Protein AF-A0A3P9CHX1-F1 (afdb_monomer)

pLDDT: mean 77.13, std 13.36, range [32.03, 92.75]

Nearest PDB structures (foldseek):
  8in1-assembly2_B  TM=9.156E-01  e=1.550E-07  Aplysia kurodai
  6nfj-assembly2_D  TM=8.100E-01  e=7.757E-04  Homo sapiens
  5vak-assembly1_A  TM=7.653E-01  e=8.871E-04  Homo sapiens
  4b3l-assembly6_F  TM=8.451E-01  e=2.967E-03  Streptococcus pyogenes
  6nfj-assembly1_A  TM=3.609E-01  e=2.595E-03  Homo sapiens

Mean predicted aligned error: 14.18 Å

Sequence (198 aa):
MTGLRNSYQTVWDKFKSQTTAERDLFLQESFPSGFQWATSSVSFKTEGGWSEGGKGETIWDRFGHEGLAFANQTADLACDSYLEEDVAILKQLKVTHYRFSISWSRVLPDAYLLDGVDIRGYTAWSLMDNFEWAKGFSERFGFFYVNHSDPNISRVAKKSVSDYSKIITCNGFPHPASGHECLNPVEGKLTPWIVNST

InterPro domains:
  IPR001360 Glycoside hydrolase family 1 [PF00232] (28-110)
  IPR001360 Glycoside hydrolase family 1 [PF00232] (114-173)
  IPR001360 Glycoside hydrolase family 1 [PR00131] (116-133)
  IPR001360 Glycoside hydrolase family 1 [PR00131] (140-152)
  IPR001360 Glycoside hydrolase family 1 [PTHR10353] (31-112)
  IPR017853 Glycoside hydrolase superfamily [SSF51445] (20-111)
  IPR017853 Glycoside hydrolase superfamily [SSF51445] (114-179)

Organism: NCBI:txid106582

Solvent-accessible surface area (backbone atoms only — not comparable to full-atom values): 12563 Å² total; per-residue (Å²): 135,88,75,85,78,55,71,68,58,57,55,44,68,71,52,74,79,59,50,72,69,66,73,67,52,76,80,89,69,80,77,63,91,86,65,79,45,63,54,73,56,48,31,73,70,29,36,25,55,53,70,49,90,75,24,43,85,47,78,64,56,52,40,15,76,71,48,73,32,79,93,53,41,62,48,49,51,50,64,60,53,74,57,64,68,57,50,53,52,42,58,73,71,64,48,78,44,79,47,70,48,81,51,60,44,60,45,47,71,49,33,49,76,74,65,67,50,91,80,88,81,84,82,79,71,51,71,48,42,55,79,36,95,93,52,42,74,75,54,76,72,28,36,23,40,72,39,83,89,41,96,80,56,45,76,43,79,40,76,62,42,60,57,51,50,48,26,60,74,50,73,44,81,58,43,93,89,79,47,44,64,74,81,60,64,61,94,87,67,82,73,95,74,82,76,82,82,128

Radius of gyration: 23.34 Å; Cα contacts (8 Å, |Δi|>4): 175; chains: 1; bounding box: 44×58×69 Å

Secondary structure (DSSP, 8-state):
------HHHHHHHHHTT--HHHHS----SPPPTT---EEE--HHHH---TTGGGPPPPHHHHHHHTT-SGGG--SSSTT---SHHHHHHHHHHT-SEEE----HHHHHHHHHHTS---------S-SB---BTTTBTSS--SSEEE-TTSTT--EEE-HHHHHHHHHHHHTSPPBTTTB-GGGSPPTT---TT-----

Structure (mmCIF, N/CA/C/O backbone):
data_AF-A0A3P9CHX1-F1
#
_entry.id   AF-A0A3P9CHX1-F1
#
loop_
_atom_site.group_PDB
_atom_site.id
_atom_site.type_symbol
_atom_site.label_atom_id
_atom_site.label_alt_id
_atom_site.label_comp_id
_atom_site.label_asym_id
_atom_site.label_entity_id
_atom_site.label_seq_id
_atom_site.pdbx_PDB_ins_code
_atom_site.Cartn_x
_atom_site.Cartn_y
_atom_site.Cartn_z
_atom_site.occupancy
_atom_site.B_iso_or_equiv
_atom_site.auth_seq_id
_atom_site.auth_comp_id
_atom_site.auth_asym_id
_atom_site.auth_atom_id
_atom_site.pdbx_PDB_model_num
ATOM 1 N N . MET A 1 1 ? -24.178 38.622 -2.218 1.00 38.00 1 MET A N 1
ATOM 2 C CA . MET A 1 1 ? -23.429 37.451 -2.724 1.00 38.00 1 MET A CA 1
ATOM 3 C C . MET A 1 1 ? -23.022 36.602 -1.534 1.00 38.00 1 MET A C 1
ATOM 5 O O . MET A 1 1 ? -22.104 36.964 -0.812 1.00 38.00 1 MET A O 1
ATOM 9 N N . THR A 1 2 ? -23.766 35.538 -1.258 1.00 45.34 2 THR A N 1
ATOM 10 C CA . THR A 1 2 ? -23.452 34.556 -0.215 1.00 45.34 2 THR A CA 1
ATOM 11 C C . THR A 1 2 ? -22.370 33.620 -0.746 1.00 45.34 2 THR A C 1
ATOM 13 O O . THR A 1 2 ? -22.641 32.764 -1.582 1.00 45.34 2 THR A O 1
ATOM 16 N N . GLY A 1 3 ? -21.124 33.828 -0.315 1.00 53.09 3 GLY A N 1
ATOM 17 C CA . GLY A 1 3 ? -20.015 32.941 -0.658 1.00 53.09 3 GLY A CA 1
ATOM 18 C C . GLY A 1 3 ? -20.264 31.540 -0.102 1.00 53.09 3 GLY A C 1
ATOM 19 O O . GLY A 1 3 ? -20.526 31.386 1.092 1.00 53.09 3 GLY A O 1
ATOM 20 N N . LEU A 1 4 ? -20.212 30.531 -0.972 1.00 58.41 4 LEU A N 1
ATOM 21 C CA . LEU A 1 4 ? -20.256 29.117 -0.600 1.00 58.41 4 LEU A CA 1
ATOM 22 C C . LEU A 1 4 ? -19.137 28.834 0.416 1.00 58.41 4 LEU A C 1
ATOM 24 O O . LEU A 1 4 ? -17.956 28.926 0.088 1.00 58.41 4 LEU A O 1
ATOM 28 N N . ARG A 1 5 ? -19.506 28.527 1.666 1.00 60.62 5 ARG A N 1
ATOM 29 C CA . ARG A 1 5 ? -18.553 28.100 2.703 1.00 60.62 5 ARG A CA 1
ATOM 30 C C . ARG A 1 5 ? -18.016 26.711 2.358 1.00 60.62 5 ARG A C 1
ATOM 32 O O . ARG A 1 5 ? -18.789 25.819 2.017 1.00 60.62 5 ARG A O 1
ATOM 39 N N . ASN A 1 6 ? -16.701 26.530 2.467 1.00 68.31 6 ASN A N 1
ATOM 40 C CA . ASN A 1 6 ? -16.046 25.239 2.245 1.00 68.31 6 ASN A CA 1
ATOM 41 C C . ASN A 1 6 ? -16.250 24.326 3.474 1.00 68.31 6 ASN A C 1
ATOM 43 O O . ASN A 1 6 ? -16.239 24.811 4.607 1.00 68.31 6 ASN A O 1
ATOM 47 N N . SER A 1 7 ? -16.412 23.016 3.273 1.00 70.81 7 SER A N 1
ATOM 48 C CA . SER A 1 7 ? -16.733 22.030 4.322 1.00 70.81 7 SER A CA 1
ATOM 49 C C . SER A 1 7 ? -15.762 22.067 5.508 1.00 70.81 7 SER A C 1
ATOM 51 O O . SER A 1 7 ? -16.179 21.953 6.660 1.00 70.81 7 SER A O 1
ATOM 53 N N . TYR A 1 8 ? -14.479 22.322 5.242 1.00 69.94 8 TYR A N 1
ATOM 54 C CA . TYR A 1 8 ? -13.444 22.466 6.268 1.00 69.94 8 TYR A CA 1
ATOM 55 C C . TYR A 1 8 ? -13.702 23.631 7.232 1.00 69.94 8 TYR A C 1
ATOM 57 O O . TYR A 1 8 ? -13.490 23.491 8.434 1.00 69.94 8 TYR A O 1
ATOM 65 N N . GLN A 1 9 ? -14.201 24.766 6.731 1.00 77.62 9 GLN A N 1
ATOM 66 C CA . GLN A 1 9 ? -14.501 25.937 7.563 1.00 77.62 9 GLN A CA 1
ATOM 67 C C . GLN A 1 9 ? -15.690 25.661 8.487 1.00 77.62 9 GLN A C 1
ATOM 69 O O . GLN A 1 9 ? -15.675 26.054 9.649 1.00 77.62 9 GLN A O 1
ATOM 74 N N . THR A 1 10 ? -16.689 24.920 8.001 1.00 80.50 10 THR A N 1
ATOM 75 C CA . THR A 1 10 ? -17.853 24.506 8.796 1.00 80.50 10 THR A CA 1
ATOM 76 C C . THR A 1 10 ? -17.471 23.555 9.930 1.00 80.50 10 THR A C 1
ATOM 78 O O . THR A 1 10 ? -17.954 23.711 11.049 1.00 80.50 10 THR A O 1
ATOM 81 N N . VAL A 1 11 ? -16.592 22.584 9.663 1.00 79.69 11 VAL A N 1
ATOM 82 C CA . VAL A 1 11 ? -16.076 21.667 10.692 1.00 79.69 11 VAL A CA 1
ATOM 83 C C . VAL A 1 11 ? -15.247 22.435 11.722 1.00 79.69 11 VAL A C 1
ATOM 85 O O . VAL A 1 11 ? -15.448 22.260 12.921 1.00 79.69 11 VAL A O 1
ATOM 88 N N . TRP A 1 12 ? -14.372 23.335 11.269 1.00 77.12 12 TRP A N 1
ATOM 89 C CA . TRP A 1 12 ? -13.557 24.157 12.161 1.00 77.12 12 TRP A CA 1
ATOM 90 C C . TRP A 1 12 ? -14.409 25.044 13.072 1.00 77.12 12 TRP A C 1
ATOM 92 O O . TRP A 1 12 ? -14.214 25.043 14.282 1.00 77.12 12 TRP A O 1
ATOM 102 N N . ASP A 1 13 ? -15.410 25.740 12.530 1.00 84.44 13 ASP A N 1
ATOM 103 C CA . ASP A 1 13 ? -16.313 26.581 13.322 1.00 84.44 13 ASP A CA 1
ATOM 104 C C . ASP A 1 13 ? -17.092 25.797 14.385 1.00 84.44 13 ASP A C 1
ATOM 106 O O . ASP A 1 13 ? -17.372 26.346 15.450 1.00 84.44 13 ASP A O 1
ATOM 110 N N . LYS A 1 14 ? -17.411 24.525 14.116 1.00 82.19 14 LYS A N 1
ATOM 111 C CA . LYS A 1 14 ? -18.107 23.640 15.058 1.00 82.19 14 LYS A CA 1
ATOM 112 C C . LYS A 1 14 ? -17.232 23.236 16.246 1.00 82.19 14 LYS A C 1
ATOM 114 O O . LYS A 1 14 ? -17.750 23.091 17.348 1.00 82.19 14 LYS A O 1
ATOM 119 N N . PHE A 1 15 ? -15.934 23.033 16.026 1.00 83.25 15 PHE A N 1
ATOM 120 C CA . PHE A 1 15 ? -15.038 22.455 17.032 1.00 83.25 15 PHE A CA 1
ATOM 121 C C . PHE A 1 15 ? -14.034 23.451 17.629 1.00 83.25 15 PHE A C 1
ATOM 123 O O . PHE A 1 15 ? -13.456 23.170 18.673 1.00 83.25 15 PHE A O 1
ATOM 130 N N . LYS A 1 16 ? -13.859 24.645 17.045 1.00 84.75 16 LYS A N 1
ATOM 131 C CA . LYS A 1 16 ? -12.881 25.652 17.509 1.00 84.75 16 LYS A CA 1
ATOM 132 C C . LYS A 1 16 ? -13.099 26.153 18.940 1.00 84.75 16 LYS A C 1
ATOM 134 O O . LYS A 1 16 ? -12.179 26.718 19.518 1.00 84.75 16 LYS A O 1
ATOM 139 N N . SER A 1 17 ? -14.310 26.014 19.478 1.00 86.94 17 SER A N 1
ATOM 140 C CA . SER A 1 17 ? -14.661 26.435 20.838 1.00 86.94 17 SER A CA 1
ATOM 141 C C . SER A 1 17 ? -14.693 25.283 21.843 1.00 86.94 17 SER A C 1
ATOM 143 O O . SER A 1 17 ? -15.070 25.518 22.987 1.00 86.94 17 SER A O 1
ATOM 145 N N . GLN A 1 18 ? -14.345 24.056 21.435 1.00 86.06 18 GLN A N 1
ATOM 146 C CA . GLN A 1 18 ? -14.244 22.942 22.375 1.00 86.06 18 GLN A CA 1
ATOM 147 C C . GLN A 1 18 ? -13.109 23.185 23.362 1.00 86.06 18 GLN A C 1
ATOM 149 O O . GLN A 1 18 ? -12.004 23.592 22.995 1.00 86.06 18 GLN A O 1
ATOM 154 N N . THR A 1 19 ? -13.386 22.905 24.628 1.00 87.19 19 THR A N 1
ATOM 155 C CA . THR A 1 19 ? -12.367 22.921 25.671 1.00 87.19 19 THR A CA 1
ATOM 156 C C . THR A 1 19 ? -11.420 21.730 25.509 1.00 87.19 19 THR A C 1
ATOM 158 O O . THR A 1 19 ? -11.786 20.687 24.963 1.00 87.19 19 THR A O 1
ATOM 161 N N . THR A 1 20 ? -10.196 21.847 26.029 1.00 79.69 20 THR A N 1
ATOM 162 C CA . THR A 1 20 ? -9.228 20.737 26.047 1.00 79.69 20 THR A CA 1
ATOM 163 C C . THR A 1 20 ? -9.808 19.489 26.721 1.00 79.69 20 THR A C 1
ATOM 165 O O . THR A 1 20 ? -9.578 18.381 26.254 1.00 79.69 20 THR A O 1
ATOM 168 N N . ALA A 1 21 ? -10.622 19.670 27.767 1.00 80.44 21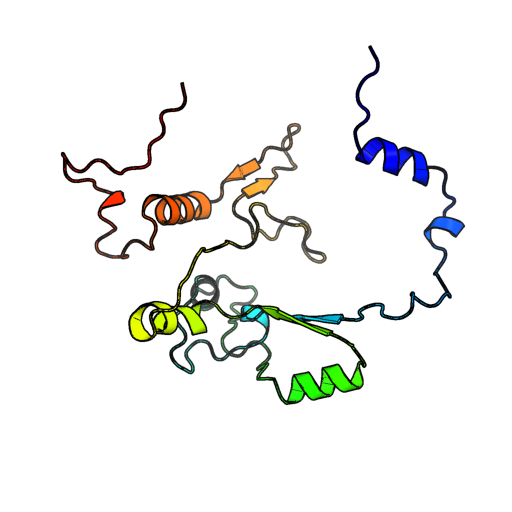 ALA A N 1
ATOM 169 C CA . ALA A 1 21 ? -11.280 18.578 28.478 1.00 80.44 21 ALA A CA 1
ATOM 170 C C . ALA A 1 21 ? -12.328 17.843 27.624 1.00 80.44 21 ALA A C 1
ATOM 172 O O . ALA A 1 21 ? -12.434 16.629 27.726 1.00 80.44 21 ALA A O 1
ATOM 173 N N . GLU A 1 22 ? -13.081 18.550 26.775 1.00 81.12 22 GLU A N 1
ATOM 174 C CA . GLU A 1 22 ? -14.057 17.936 25.859 1.00 81.12 22 GLU A CA 1
ATOM 175 C C . GLU A 1 22 ? -13.380 17.244 24.674 1.00 81.12 22 GLU A C 1
ATOM 177 O O . GLU A 1 22 ? -13.829 16.183 24.247 1.00 81.12 22 GLU A O 1
ATOM 182 N N . ARG A 1 23 ? -12.295 17.826 24.146 1.00 77.25 23 ARG A N 1
ATOM 183 C CA . ARG A 1 23 ? -11.497 17.225 23.065 1.00 77.25 23 ARG A CA 1
ATOM 184 C C . ARG A 1 23 ? -10.826 15.929 23.520 1.00 77.25 23 ARG A C 1
ATOM 186 O O . ARG A 1 23 ? -10.806 14.958 22.770 1.00 77.25 23 ARG A O 1
ATOM 193 N N . ASP A 1 24 ? -10.280 15.940 24.733 1.00 79.12 24 ASP A N 1
ATOM 194 C CA . ASP A 1 24 ? -9.529 14.820 25.304 1.00 79.12 24 ASP A CA 1
ATOM 195 C C . ASP A 1 24 ? -10.428 13.878 26.124 1.00 79.12 24 ASP A C 1
ATOM 197 O O . ASP A 1 24 ? -9.936 12.944 26.762 1.00 79.12 24 ASP A O 1
ATOM 201 N N . LEU A 1 25 ? -11.750 14.102 26.106 1.00 78.25 25 LEU A N 1
ATOM 202 C CA . LEU A 1 25 ? -12.715 13.236 26.765 1.00 78.25 25 LEU A CA 1
ATOM 203 C C . LEU A 1 25 ? -12.680 11.859 26.102 1.00 78.25 25 LEU A C 1
ATOM 205 O O . LEU A 1 25 ? -13.125 11.667 24.969 1.00 78.25 25 LEU A O 1
ATOM 209 N N . PHE A 1 26 ? -12.165 10.878 26.831 1.00 71.06 26 PHE A N 1
ATOM 210 C CA . PHE A 1 26 ? -12.203 9.497 26.390 1.00 71.06 26 PHE A CA 1
ATOM 211 C C . PHE A 1 26 ? -13.646 8.984 26.464 1.00 71.06 26 PHE A C 1
ATOM 213 O O . PHE A 1 26 ? -14.253 8.972 27.537 1.00 71.06 26 PHE A O 1
ATOM 220 N N . LEU A 1 27 ? -14.204 8.559 25.329 1.00 67.19 27 LEU A N 1
ATOM 221 C CA . LEU A 1 27 ? -15.522 7.925 25.273 1.00 67.19 27 LEU A CA 1
ATOM 222 C C . LEU A 1 27 ? -15.470 6.590 26.030 1.00 67.19 27 LEU A C 1
ATOM 224 O O . LEU A 1 27 ? -14.888 5.622 25.554 1.00 67.19 27 LEU A O 1
ATOM 228 N N . GLN A 1 28 ? -16.092 6.545 27.210 1.00 75.38 28 GLN A N 1
ATOM 229 C CA . GLN A 1 28 ? -16.261 5.327 28.021 1.00 75.38 28 GLN A CA 1
ATOM 230 C C . GLN A 1 28 ? -17.521 4.524 27.635 1.00 75.38 28 GLN A C 1
ATOM 232 O O . GLN A 1 28 ? -17.948 3.624 28.352 1.00 75.38 28 GLN A O 1
ATOM 237 N N . GLU A 1 29 ? -18.132 4.872 26.506 1.00 80.25 29 GLU A N 1
ATOM 238 C CA . GLU A 1 29 ? -19.363 4.280 25.986 1.00 80.25 29 GLU A CA 1
ATOM 239 C C . GLU A 1 29 ? -19.074 3.036 25.128 1.00 80.25 29 GLU A C 1
ATOM 241 O O . GLU A 1 29 ? -17.948 2.788 24.692 1.00 80.25 29 GLU A O 1
ATOM 246 N N . SER A 1 30 ? -20.116 2.251 24.848 1.00 82.56 30 SER A N 1
ATOM 247 C CA . SER A 1 30 ? -20.040 1.140 23.891 1.00 82.56 30 SER A CA 1
ATOM 248 C C . SER A 1 30 ? -20.395 1.608 22.481 1.00 82.56 30 SER A C 1
ATOM 250 O O . SER A 1 30 ? -21.294 2.425 22.291 1.00 82.56 30 SER A O 1
ATOM 252 N N . PHE A 1 31 ? -19.726 1.052 21.470 1.00 86.19 31 PHE A N 1
ATOM 253 C CA . PHE A 1 31 ? -20.122 1.269 20.079 1.00 86.19 31 PHE A CA 1
ATOM 254 C C . PHE A 1 31 ? -21.478 0.604 19.780 1.00 86.19 31 PHE A C 1
ATOM 256 O O . PHE A 1 31 ? -21.850 -0.357 20.463 1.00 86.19 31 PHE A O 1
ATOM 263 N N . PRO A 1 32 ? -22.217 1.076 18.755 1.00 89.44 32 PRO A N 1
ATOM 264 C CA . PRO A 1 32 ? -23.487 0.475 18.365 1.00 89.44 32 PRO A CA 1
ATOM 265 C C . PRO A 1 32 ? -23.377 -1.030 18.098 1.00 89.44 32 PRO A C 1
ATOM 267 O O . PRO A 1 32 ? -22.342 -1.529 17.648 1.00 89.44 32 PRO A O 1
ATOM 270 N N . SER A 1 33 ? -24.475 -1.755 18.320 1.00 89.38 33 SER A N 1
ATOM 271 C CA . SER A 1 33 ? -24.557 -3.171 17.951 1.00 89.38 33 SER A CA 1
ATOM 272 C C . SER A 1 33 ? -24.222 -3.363 16.467 1.00 89.38 33 SER A C 1
ATOM 274 O O . SER A 1 33 ? -24.703 -2.614 15.616 1.00 89.38 33 SER A O 1
ATOM 276 N N . GLY A 1 34 ? -23.379 -4.352 16.164 1.00 84.44 34 GLY A N 1
ATOM 277 C CA . GLY A 1 34 ? -22.899 -4.621 14.805 1.00 84.44 34 GLY A CA 1
ATOM 278 C C . GLY A 1 34 ? -21.703 -3.775 14.355 1.00 84.44 34 GLY A C 1
ATOM 279 O O . GLY A 1 34 ? -21.298 -3.888 13.199 1.00 84.44 34 GLY A O 1
ATOM 280 N N . PHE A 1 35 ? -21.114 -2.954 15.234 1.00 88.44 35 PHE A N 1
ATOM 281 C CA . PHE A 1 35 ? -19.880 -2.236 14.913 1.00 88.44 35 PHE A CA 1
ATOM 282 C C . PHE A 1 35 ? -18.757 -3.207 14.517 1.00 88.44 35 PHE A C 1
ATOM 284 O O . PHE A 1 35 ? -18.463 -4.174 15.225 1.00 88.44 35 PHE A O 1
ATOM 291 N N . GLN A 1 36 ? -18.127 -2.944 13.372 1.00 86.94 36 GLN A N 1
ATOM 292 C CA . GLN A 1 36 ? -17.108 -3.816 12.802 1.00 86.94 36 GLN A CA 1
ATOM 293 C C . GLN A 1 36 ? -15.729 -3.455 13.350 1.00 86.94 36 GLN A C 1
ATOM 295 O O . GLN A 1 36 ? -15.081 -2.514 12.898 1.00 86.94 36 GLN A O 1
ATOM 300 N N . TRP A 1 37 ? -15.259 -4.245 14.309 1.00 84.88 37 TRP A N 1
ATOM 301 C CA . TRP A 1 37 ? -13.868 -4.203 14.750 1.00 84.88 37 TRP A CA 1
ATOM 302 C C . TRP A 1 37 ? -13.006 -5.034 13.814 1.00 84.88 37 TRP A C 1
ATOM 304 O O . TRP A 1 37 ? -13.285 -6.223 13.617 1.00 84.88 37 TRP A O 1
ATOM 314 N N . ALA A 1 38 ? -11.972 -4.415 13.252 1.00 87.69 38 ALA A N 1
ATOM 315 C CA . ALA A 1 38 ? -11.119 -5.033 12.253 1.00 87.69 38 ALA A CA 1
ATOM 316 C C . ALA A 1 38 ? -9.652 -4.643 12.425 1.00 87.69 38 ALA A C 1
ATOM 318 O O . ALA A 1 38 ? -9.336 -3.571 12.938 1.00 87.69 38 ALA A O 1
ATOM 319 N N . THR A 1 39 ? -8.771 -5.497 11.917 1.00 86.38 39 THR A N 1
ATOM 320 C CA . THR A 1 39 ? -7.374 -5.155 11.623 1.00 86.38 39 THR A CA 1
ATOM 321 C C . THR A 1 39 ? -7.083 -5.434 10.149 1.00 86.38 39 THR A C 1
ATOM 323 O O . THR A 1 39 ? -7.910 -6.036 9.450 1.00 86.38 39 THR A O 1
ATOM 326 N N . SER A 1 40 ? -5.939 -4.968 9.654 1.00 87.38 40 SER A N 1
ATOM 327 C CA . SER A 1 40 ? -5.586 -5.122 8.249 1.00 87.38 40 SER A CA 1
ATOM 328 C C . SER A 1 40 ? -4.113 -5.361 7.987 1.00 87.38 40 SER A C 1
ATOM 330 O O . SER A 1 40 ? -3.265 -4.815 8.687 1.00 87.38 40 SER A O 1
ATOM 332 N N . SER A 1 41 ? -3.830 -6.085 6.910 1.00 84.75 41 SER A N 1
ATOM 333 C CA . SER A 1 41 ? -2.487 -6.313 6.381 1.00 84.75 41 SER A CA 1
ATOM 334 C C . SER A 1 41 ? -2.402 -5.934 4.904 1.00 84.75 41 SER A C 1
ATOM 336 O O . SER A 1 41 ? -3.410 -5.696 4.229 1.00 84.75 41 SER A O 1
ATOM 338 N N . VAL A 1 42 ? -1.172 -5.854 4.400 1.00 87.00 42 VAL A N 1
ATOM 339 C CA . VAL A 1 42 ? -0.894 -5.652 2.980 1.00 87.00 42 VAL A CA 1
ATOM 340 C C . VAL A 1 42 ? 0.120 -6.691 2.521 1.00 87.00 42 VAL A C 1
ATOM 342 O O . VAL A 1 42 ? 1.205 -6.790 3.089 1.00 87.00 42 VAL A O 1
ATOM 345 N N . SER A 1 43 ? -0.245 -7.429 1.477 1.00 85.81 43 SER A N 1
ATOM 346 C CA . SER A 1 43 ? 0.440 -8.622 0.975 1.00 85.81 43 SER A CA 1
ATOM 347 C C . SER A 1 43 ? 1.955 -8.474 0.882 1.00 85.81 43 SER A C 1
ATOM 349 O O . SER A 1 43 ? 2.678 -9.246 1.497 1.00 85.81 43 SER A O 1
ATOM 351 N N . PHE A 1 44 ? 2.455 -7.435 0.202 1.00 86.75 44 PHE A N 1
ATOM 352 C CA . PHE A 1 44 ? 3.901 -7.240 0.034 1.00 86.75 44 PHE A CA 1
ATOM 353 C C . PHE A 1 44 ? 4.665 -7.096 1.363 1.00 86.75 44 PHE A C 1
ATOM 355 O O . PHE A 1 44 ? 5.822 -7.486 1.449 1.00 86.75 44 PHE A O 1
ATOM 362 N N . LYS A 1 45 ? 4.039 -6.529 2.406 1.00 87.19 45 LYS A N 1
ATOM 363 C CA . LYS A 1 45 ? 4.712 -6.296 3.694 1.00 87.19 45 LYS A CA 1
ATOM 364 C C . LYS A 1 45 ? 4.642 -7.495 4.635 1.00 87.19 45 LYS A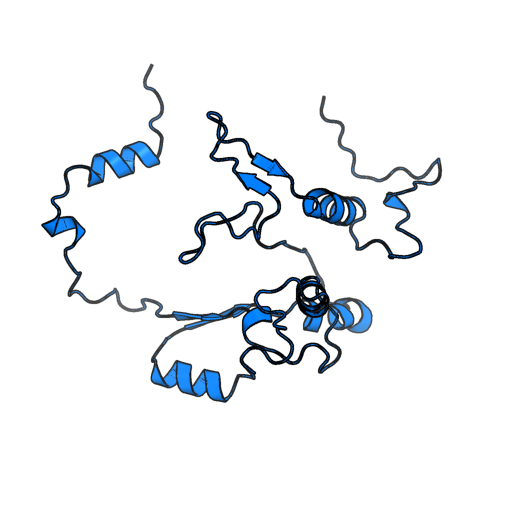 C 1
ATOM 366 O O . LYS A 1 45 ? 5.385 -7.499 5.608 1.00 87.19 45 LYS A O 1
ATOM 371 N N . THR A 1 46 ? 3.735 -8.443 4.400 1.00 86.94 46 THR A N 1
ATOM 372 C CA . THR A 1 46 ? 3.452 -9.514 5.365 1.00 86.94 46 THR A CA 1
ATOM 373 C C . THR A 1 46 ? 3.650 -10.916 4.801 1.00 86.94 46 THR A C 1
ATOM 375 O O . THR A 1 46 ? 4.151 -11.751 5.541 1.00 86.94 46 THR A O 1
ATOM 378 N N . GLU A 1 47 ? 3.314 -11.183 3.533 1.00 87.06 47 GLU A N 1
ATOM 379 C CA . GLU A 1 47 ? 3.326 -12.546 2.963 1.00 87.06 47 GLU A CA 1
ATOM 380 C C . GLU A 1 47 ? 4.727 -13.171 2.917 1.00 87.06 47 GLU A C 1
ATOM 382 O O . GLU A 1 47 ? 4.906 -14.280 3.397 1.00 87.06 47 GLU A O 1
ATOM 387 N N . GLY A 1 48 ? 5.714 -12.483 2.333 1.00 87.44 48 GLY A N 1
ATOM 388 C CA . GLY A 1 48 ? 7.003 -13.101 2.005 1.00 87.44 48 GLY A CA 1
ATOM 389 C C . GLY A 1 48 ? 6.919 -13.974 0.751 1.00 87.44 48 GLY A C 1
ATOM 390 O O . GLY A 1 48 ? 6.153 -13.665 -0.168 1.00 87.44 48 GLY A O 1
ATOM 391 N N . GLY A 1 49 ? 7.723 -15.040 0.687 1.00 85.12 49 GLY A N 1
ATOM 392 C CA . GLY A 1 49 ? 7.735 -16.043 -0.384 1.00 85.12 49 GLY A CA 1
ATOM 393 C C . GLY A 1 49 ? 7.972 -15.461 -1.781 1.00 85.12 49 GLY A C 1
ATOM 394 O O . GLY A 1 49 ? 7.252 -15.813 -2.719 1.00 85.12 49 GLY A O 1
ATOM 395 N N . TRP A 1 50 ? 8.907 -14.517 -1.936 1.00 84.19 50 TRP A N 1
ATOM 396 C CA . TRP A 1 50 ? 8.983 -13.623 -3.109 1.00 84.19 50 TRP A CA 1
ATOM 397 C C . TRP A 1 50 ? 9.016 -14.301 -4.489 1.00 84.19 50 TRP A C 1
ATOM 399 O O . TRP A 1 50 ? 8.577 -13.674 -5.456 1.00 84.19 50 TRP A O 1
ATOM 409 N N . SER A 1 51 ? 9.518 -15.536 -4.573 1.00 84.31 51 SER A N 1
ATOM 410 C CA . SER A 1 51 ? 9.634 -16.343 -5.799 1.00 84.31 51 SER A CA 1
ATOM 411 C C . SER A 1 51 ? 8.875 -17.677 -5.725 1.00 84.31 51 SER A C 1
ATOM 413 O O . SER A 1 51 ? 8.976 -18.513 -6.622 1.00 84.31 51 SER A O 1
ATOM 415 N N . GLU A 1 52 ? 8.093 -17.891 -4.667 1.00 81.38 52 GLU A N 1
ATOM 416 C CA . GLU A 1 52 ? 7.343 -19.128 -4.454 1.00 81.38 52 GLU A CA 1
ATOM 417 C C . GLU A 1 52 ? 6.049 -19.155 -5.272 1.00 81.38 52 GLU A C 1
ATOM 419 O O . GLU A 1 52 ? 5.403 -18.122 -5.480 1.00 81.38 52 GLU A O 1
ATOM 424 N N . GLY A 1 53 ? 5.649 -20.353 -5.710 1.00 73.88 53 GLY A N 1
ATOM 425 C CA . GLY A 1 53 ? 4.351 -20.578 -6.352 1.00 73.88 53 GLY A CA 1
ATOM 426 C C . GLY A 1 53 ? 4.144 -19.802 -7.654 1.00 73.88 53 GLY A C 1
ATOM 427 O O . GLY A 1 53 ? 3.019 -19.418 -7.943 1.00 73.88 53 GLY A O 1
ATOM 428 N N . GLY A 1 54 ? 5.214 -19.515 -8.404 1.00 71.19 54 GLY A N 1
ATOM 429 C CA . GLY A 1 54 ? 5.118 -18.796 -9.680 1.00 71.19 54 GLY A CA 1
ATOM 430 C C . GLY A 1 54 ? 4.927 -17.282 -9.548 1.00 71.19 54 GLY A C 1
ATOM 431 O O . GLY A 1 54 ? 4.672 -16.611 -10.547 1.00 71.19 54 GLY A O 1
ATOM 432 N N . LYS A 1 55 ? 5.080 -16.715 -8.341 1.00 79.88 55 LYS A N 1
ATOM 433 C CA . LYS A 1 55 ? 4.993 -15.265 -8.130 1.00 79.88 55 LYS A CA 1
ATOM 434 C C . LYS A 1 55 ? 5.948 -14.510 -9.060 1.00 79.88 55 LYS A C 1
ATOM 436 O O . LYS A 1 55 ? 7.159 -14.711 -9.029 1.00 79.88 55 LYS A O 1
ATOM 441 N N . GLY A 1 56 ? 5.399 -13.559 -9.812 1.00 77.44 56 GLY A N 1
ATOM 442 C CA . GLY A 1 56 ? 6.177 -12.597 -10.583 1.00 77.44 56 GLY A CA 1
ATOM 443 C C . GLY A 1 56 ? 6.914 -11.582 -9.698 1.00 77.44 56 GLY A C 1
ATOM 444 O O . GLY A 1 56 ? 6.450 -11.192 -8.616 1.00 77.44 56 GLY A 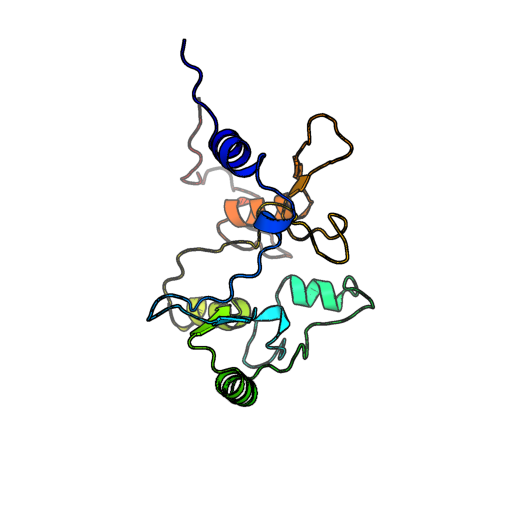O 1
ATOM 445 N N . GLU A 1 57 ? 8.054 -11.106 -10.191 1.00 82.75 57 GLU A N 1
ATOM 446 C CA . GLU A 1 57 ? 8.803 -10.008 -9.577 1.00 82.75 57 GLU A CA 1
ATOM 447 C C . GLU A 1 57 ? 7.979 -8.707 -9.607 1.00 82.75 57 GLU A C 1
ATOM 449 O O . GLU A 1 57 ? 7.362 -8.356 -10.616 1.00 82.75 57 GLU A O 1
ATOM 454 N N . THR A 1 58 ? 7.967 -7.975 -8.496 1.00 81.06 58 THR A N 1
ATOM 455 C CA . THR A 1 58 ? 7.362 -6.643 -8.385 1.00 81.06 58 THR A CA 1
ATOM 456 C C . THR A 1 58 ? 8.425 -5.547 -8.394 1.00 81.06 58 THR A C 1
ATOM 458 O O . THR A 1 58 ? 9.602 -5.782 -8.128 1.00 81.06 58 THR A O 1
ATOM 461 N N . ILE A 1 59 ? 7.995 -4.300 -8.610 1.00 80.44 59 ILE A N 1
ATOM 462 C CA . ILE A 1 59 ? 8.876 -3.128 -8.476 1.00 80.44 59 ILE A CA 1
ATOM 463 C C . ILE A 1 59 ? 9.513 -3.019 -7.081 1.00 80.44 59 ILE A C 1
ATOM 465 O O . ILE A 1 59 ? 10.597 -2.459 -6.948 1.00 80.44 59 ILE A O 1
ATOM 469 N N . TRP A 1 60 ? 8.849 -3.544 -6.047 1.00 84.94 60 TRP A N 1
ATOM 470 C CA . TRP A 1 60 ? 9.319 -3.465 -4.669 1.00 84.94 60 TRP A CA 1
ATOM 471 C C . TRP A 1 60 ? 10.305 -4.582 -4.320 1.00 84.94 60 TRP A C 1
ATOM 473 O O . TRP A 1 60 ? 11.227 -4.330 -3.548 1.00 84.94 60 TRP A O 1
ATOM 483 N N . ASP A 1 61 ? 10.157 -5.767 -4.924 1.00 85.88 61 ASP A N 1
ATOM 484 C CA . ASP A 1 61 ? 11.168 -6.833 -4.845 1.00 85.88 61 ASP A CA 1
ATOM 485 C C . ASP A 1 61 ? 12.495 -6.301 -5.409 1.00 85.88 61 ASP A C 1
ATOM 487 O O . ASP A 1 61 ? 13.506 -6.257 -4.710 1.00 85.88 61 ASP A O 1
ATOM 491 N N . ARG A 1 62 ? 12.443 -5.745 -6.629 1.00 86.12 62 ARG A N 1
ATOM 492 C CA . ARG A 1 62 ? 13.594 -5.127 -7.298 1.00 86.12 62 ARG A CA 1
ATOM 493 C C . ARG A 1 62 ? 14.242 -4.025 -6.469 1.00 86.12 62 ARG A C 1
ATOM 495 O O . ARG A 1 62 ? 15.455 -4.009 -6.304 1.00 86.12 62 ARG A O 1
ATOM 502 N N . PHE A 1 63 ? 13.433 -3.114 -5.929 1.00 85.00 63 PHE A N 1
ATOM 503 C CA . PHE A 1 63 ? 13.915 -2.021 -5.085 1.00 85.00 63 PHE A CA 1
ATOM 504 C C . PHE A 1 63 ? 14.683 -2.538 -3.854 1.00 85.00 63 PHE A C 1
ATOM 506 O O . PHE A 1 63 ? 15.734 -1.997 -3.507 1.00 85.00 63 PHE A O 1
ATOM 513 N N . GLY A 1 64 ? 14.185 -3.599 -3.210 1.00 87.88 64 GLY A N 1
ATOM 514 C CA . GLY A 1 64 ? 14.877 -4.262 -2.103 1.00 87.88 64 GLY A CA 1
ATOM 515 C C . GLY A 1 64 ? 16.177 -4.940 -2.542 1.00 87.88 64 GLY A C 1
ATOM 516 O O . GLY A 1 64 ? 17.220 -4.718 -1.930 1.00 87.88 64 GLY A O 1
ATOM 517 N N . HIS A 1 65 ? 16.143 -5.712 -3.632 1.00 92.12 65 HIS A N 1
ATOM 518 C CA . HIS A 1 65 ? 17.310 -6.432 -4.168 1.00 92.12 65 HIS A CA 1
ATOM 519 C C . HIS A 1 65 ? 18.411 -5.507 -4.709 1.00 92.12 65 HIS A C 1
ATOM 521 O O . HIS A 1 65 ? 19.582 -5.876 -4.682 1.00 92.12 65 HIS A O 1
ATOM 527 N N . GLU A 1 66 ? 18.069 -4.287 -5.126 1.00 91.75 66 GLU A N 1
ATOM 528 C CA . GLU A 1 66 ? 19.028 -3.229 -5.482 1.00 91.75 66 GLU A CA 1
ATOM 529 C C . GLU A 1 66 ? 19.635 -2.521 -4.250 1.00 91.75 66 GLU A C 1
ATOM 531 O O . GLU A 1 66 ? 20.443 -1.603 -4.397 1.00 91.75 66 GLU A O 1
ATOM 536 N N . GLY A 1 67 ? 19.277 -2.935 -3.027 1.00 90.25 67 GLY A N 1
ATOM 537 C CA . GLY A 1 67 ? 19.800 -2.365 -1.783 1.00 90.25 67 GLY A CA 1
ATOM 538 C C . GLY A 1 67 ? 19.285 -0.954 -1.493 1.00 90.25 67 GLY A C 1
ATOM 539 O O . GLY A 1 67 ? 19.924 -0.203 -0.763 1.00 90.25 67 GLY A O 1
ATOM 540 N N . LEU A 1 68 ? 18.148 -0.568 -2.080 1.00 84.69 68 LEU A N 1
ATOM 541 C CA . LEU A 1 68 ? 17.580 0.775 -1.925 1.00 84.69 68 LEU A CA 1
ATOM 542 C C . LEU A 1 68 ? 16.669 0.894 -0.695 1.00 84.69 68 LEU A C 1
ATOM 544 O O . LEU A 1 68 ? 16.320 2.000 -0.279 1.00 84.69 68 LEU A O 1
ATOM 548 N N . ALA A 1 69 ? 16.282 -0.236 -0.104 1.00 85.75 69 ALA A N 1
ATOM 549 C CA . ALA A 1 69 ? 15.551 -0.271 1.151 1.00 85.75 69 ALA A CA 1
ATOM 550 C C . ALA A 1 69 ? 16.452 0.079 2.343 1.00 85.75 69 ALA A C 1
ATOM 552 O O . ALA A 1 69 ? 17.669 -0.119 2.323 1.00 85.75 69 ALA A O 1
ATOM 553 N N . PHE A 1 70 ? 15.835 0.574 3.419 1.00 85.69 70 PHE A N 1
ATOM 554 C CA . PHE A 1 70 ? 16.542 0.858 4.664 1.00 85.69 70 PHE A CA 1
ATOM 555 C C . PHE A 1 70 ? 17.353 -0.363 5.119 1.00 85.69 70 PHE A C 1
ATOM 557 O O . PHE A 1 70 ? 16.838 -1.479 5.154 1.00 85.69 70 PHE A O 1
ATOM 564 N N . ALA A 1 71 ? 18.624 -0.137 5.460 1.00 90.38 71 ALA A N 1
ATOM 565 C CA . ALA A 1 71 ? 19.559 -1.180 5.883 1.00 90.38 71 ALA A CA 1
ATOM 566 C C . ALA A 1 71 ? 19.670 -2.375 4.908 1.00 90.38 71 ALA A C 1
ATOM 568 O O . ALA A 1 71 ? 19.946 -3.490 5.344 1.00 90.38 71 ALA A O 1
ATOM 569 N N . ASN A 1 72 ? 19.463 -2.145 3.605 1.00 88.62 72 ASN A N 1
ATOM 570 C CA . ASN A 1 72 ? 19.505 -3.158 2.545 1.00 88.62 72 ASN A CA 1
ATOM 571 C C . ASN A 1 72 ? 18.575 -4.357 2.814 1.00 88.62 72 ASN A C 1
ATOM 573 O O . ASN A 1 72 ? 18.896 -5.493 2.466 1.00 88.62 72 ASN A O 1
ATOM 577 N N . GLN A 1 73 ? 17.441 -4.119 3.476 1.00 91.38 73 GLN A N 1
ATOM 578 C CA . GLN A 1 73 ? 16.461 -5.161 3.771 1.00 91.38 73 GLN A CA 1
ATOM 579 C C . GLN A 1 73 ? 15.670 -5.581 2.522 1.00 91.38 73 GLN A C 1
ATOM 581 O O . GLN A 1 73 ? 15.424 -4.777 1.625 1.00 91.38 73 GLN A O 1
ATOM 586 N N . THR A 1 74 ? 15.207 -6.832 2.498 1.00 92.75 74 THR A N 1
ATOM 587 C CA . THR A 1 74 ? 14.298 -7.358 1.468 1.00 92.75 74 THR A CA 1
ATOM 588 C C . THR A 1 74 ? 12.992 -7.823 2.110 1.00 92.75 74 THR A C 1
ATOM 590 O O . THR A 1 74 ? 12.939 -8.114 3.306 1.00 92.75 74 THR A O 1
ATOM 593 N N . ALA A 1 75 ? 11.921 -7.890 1.318 1.00 90.06 75 ALA A N 1
ATOM 594 C CA . ALA A 1 75 ? 10.643 -8.468 1.736 1.00 90.06 75 ALA A CA 1
ATOM 595 C C . ALA A 1 75 ? 10.541 -9.959 1.359 1.00 90.06 75 ALA A C 1
ATOM 597 O O . ALA A 1 75 ? 9.440 -10.492 1.253 1.00 90.06 75 ALA A O 1
ATOM 598 N N . ASP A 1 76 ? 11.682 -10.630 1.154 1.00 92.12 76 ASP A N 1
ATOM 599 C CA . ASP A 1 76 ? 11.722 -11.999 0.634 1.00 92.12 76 ASP A CA 1
ATOM 600 C C . ASP A 1 76 ? 11.018 -12.992 1.557 1.00 92.12 76 ASP A C 1
ATOM 602 O O . ASP A 1 76 ? 10.277 -13.849 1.082 1.00 92.12 76 ASP A O 1
ATOM 606 N N . LEU A 1 77 ? 11.229 -12.829 2.867 1.00 90.81 77 LEU A N 1
ATOM 607 C CA . LEU A 1 77 ? 10.530 -13.545 3.937 1.00 90.81 77 LEU A CA 1
ATOM 608 C C . LEU A 1 77 ? 9.408 -12.699 4.568 1.00 90.81 77 LEU A C 1
ATOM 610 O O . LEU A 1 77 ? 8.390 -13.235 4.985 1.00 90.81 77 LEU A O 1
ATOM 614 N N . ALA A 1 78 ? 9.581 -11.373 4.631 1.00 89.38 78 ALA A N 1
ATOM 615 C CA . ALA A 1 78 ? 8.657 -10.446 5.292 1.00 89.38 78 ALA A CA 1
ATOM 616 C C . ALA A 1 78 ? 8.257 -10.900 6.719 1.00 89.38 78 ALA A C 1
ATOM 618 O O . ALA A 1 78 ? 9.129 -10.996 7.584 1.00 89.38 78 ALA A O 1
ATOM 619 N N . CYS A 1 79 ? 6.965 -11.143 6.977 1.00 89.62 79 CYS A N 1
ATOM 620 C CA . CYS A 1 79 ? 6.456 -11.679 8.246 1.00 89.62 79 CYS A CA 1
ATOM 621 C C . CYS A 1 79 ? 6.060 -13.160 8.158 1.00 89.62 79 CYS A C 1
ATOM 623 O O . CYS A 1 79 ? 5.513 -13.669 9.131 1.00 89.62 79 CYS A O 1
ATOM 625 N N . ASP A 1 80 ? 6.306 -13.815 7.019 1.00 87.12 80 ASP A N 1
ATOM 626 C CA . ASP A 1 80 ? 5.923 -15.207 6.752 1.00 87.12 80 ASP A CA 1
ATOM 627 C C . ASP A 1 80 ? 4.431 -15.483 7.028 1.00 87.12 80 ASP A C 1
ATOM 629 O O . ASP A 1 80 ? 4.034 -16.478 7.631 1.00 87.12 80 ASP A O 1
ATOM 633 N N . SER A 1 81 ? 3.585 -14.524 6.636 1.00 77.62 81 SER A N 1
ATOM 634 C CA . SER A 1 81 ? 2.142 -14.509 6.895 1.00 77.62 81 SER A CA 1
ATOM 635 C C . SER A 1 81 ? 1.422 -15.505 5.975 1.00 77.62 81 SER A C 1
ATOM 637 O O . SER A 1 81 ? 0.769 -15.124 5.001 1.00 77.62 81 SER A O 1
ATOM 639 N N . TYR A 1 82 ? 1.533 -16.797 6.290 1.00 63.53 82 TYR A N 1
ATOM 640 C CA . TYR A 1 82 ? 0.804 -17.893 5.644 1.00 63.53 82 TYR A CA 1
ATOM 641 C C . TYR A 1 82 ? -0.400 -18.341 6.487 1.00 63.53 82 TYR A C 1
ATOM 643 O O . TYR A 1 82 ? -0.542 -19.497 6.849 1.00 63.53 82 TYR A O 1
ATOM 651 N N . LEU A 1 83 ? -1.305 -17.392 6.742 1.00 66.12 83 LEU A N 1
ATOM 652 C CA . LEU A 1 83 ? -2.701 -17.507 7.206 1.00 66.12 83 LEU A CA 1
ATOM 653 C C . LEU A 1 83 ? -3.041 -18.332 8.469 1.00 66.12 83 LEU A C 1
ATOM 655 O O . LEU A 1 83 ? -3.920 -17.885 9.206 1.00 66.12 83 LEU A O 1
ATOM 659 N N . GLU A 1 84 ? -2.457 -19.496 8.752 1.00 74.88 84 GLU A N 1
ATOM 660 C CA . GLU A 1 84 ? -2.917 -20.366 9.847 1.00 74.88 84 GLU A CA 1
ATOM 661 C C . GLU A 1 84 ? -2.665 -19.742 11.228 1.00 74.88 84 GLU A C 1
ATOM 663 O O . GLU A 1 84 ? -3.608 -19.584 12.018 1.00 74.88 84 GLU A O 1
ATOM 668 N N . GLU A 1 85 ? -1.436 -19.305 11.506 1.00 80.44 85 GLU A N 1
ATOM 669 C CA . GLU A 1 85 ? -1.075 -18.621 12.751 1.00 80.44 85 GLU A CA 1
ATOM 670 C C . GLU A 1 85 ? -1.786 -17.268 12.882 1.00 80.44 85 GLU A C 1
ATOM 672 O O . GLU A 1 85 ? -2.309 -16.928 13.950 1.00 80.44 85 GLU A O 1
ATOM 677 N N . ASP A 1 86 ? -1.888 -16.516 11.785 1.00 83.88 86 ASP A N 1
ATOM 678 C CA . ASP A 1 86 ? -2.539 -15.206 11.783 1.00 83.88 86 ASP A CA 1
ATOM 679 C C . ASP A 1 86 ? -4.027 -15.311 12.120 1.00 83.88 86 ASP A C 1
ATOM 681 O O . ASP A 1 86 ? -4.552 -14.503 12.889 1.00 83.88 86 ASP A O 1
ATOM 685 N N . VAL A 1 87 ? -4.723 -16.339 11.623 1.00 84.69 87 VAL A N 1
ATOM 686 C CA . VAL A 1 87 ? -6.129 -16.593 11.970 1.00 84.69 87 VAL A CA 1
ATOM 687 C C . VAL A 1 87 ? -6.288 -16.889 13.462 1.00 84.69 87 VAL A C 1
ATOM 689 O O . VAL A 1 87 ? -7.276 -16.455 14.068 1.00 84.69 87 VAL A O 1
ATOM 692 N N . ALA A 1 88 ? -5.336 -17.589 14.083 1.00 86.19 88 ALA A N 1
ATOM 693 C CA . ALA A 1 88 ? -5.364 -17.831 15.523 1.00 86.19 88 ALA A CA 1
ATOM 694 C C . ALA A 1 88 ? -5.218 -16.520 16.317 1.00 86.19 88 ALA A C 1
ATOM 696 O O . ALA A 1 88 ? -5.994 -16.275 17.248 1.00 86.19 88 ALA A O 1
ATOM 697 N N . ILE A 1 89 ? -4.302 -15.640 15.903 1.00 87.94 89 ILE A N 1
ATOM 698 C CA . ILE A 1 89 ? -4.089 -14.326 16.530 1.00 87.94 89 ILE A CA 1
ATOM 699 C C . ILE A 1 89 ? -5.319 -13.424 16.345 1.00 87.94 89 ILE A C 1
ATOM 701 O O . ILE A 1 89 ? -5.778 -12.799 17.303 1.00 87.94 89 ILE A O 1
ATOM 705 N N . LEU A 1 90 ? -5.920 -13.401 15.150 1.00 85.19 90 LEU A N 1
ATOM 706 C CA . LEU A 1 90 ? -7.146 -12.642 14.868 1.00 85.19 90 LEU A CA 1
ATOM 707 C C . LEU A 1 90 ? -8.309 -13.087 15.770 1.00 85.19 90 LEU A C 1
ATOM 709 O O . LEU A 1 90 ? -9.034 -12.248 16.314 1.00 85.19 90 LEU A O 1
ATOM 713 N N . LYS A 1 91 ? -8.454 -14.400 15.992 1.00 86.19 91 LYS A N 1
ATOM 714 C CA . LYS A 1 91 ? -9.448 -14.952 16.926 1.00 86.19 91 LYS A CA 1
ATOM 715 C C . LYS A 1 91 ? -9.169 -14.539 18.369 1.00 86.19 91 LYS A C 1
ATOM 717 O O . LYS A 1 91 ? -10.103 -14.161 19.075 1.00 86.19 91 LYS A O 1
ATOM 722 N N . GLN A 1 92 ? -7.908 -14.576 18.804 1.00 88.44 92 GLN A N 1
ATOM 723 C CA . GLN A 1 92 ? -7.524 -14.149 20.152 1.00 88.44 92 GLN A CA 1
ATOM 724 C C . GLN A 1 92 ? -7.796 -12.656 20.379 1.00 88.44 92 GLN A C 1
ATOM 726 O O . GLN A 1 92 ? -8.274 -12.277 21.450 1.00 88.44 92 GLN A O 1
ATOM 731 N N . LEU A 1 93 ? -7.553 -11.825 19.360 1.00 91.06 93 LEU A N 1
ATOM 732 C CA . LEU A 1 93 ? -7.843 -10.390 19.373 1.00 91.06 93 LEU A CA 1
ATOM 733 C C . LEU A 1 93 ? -9.353 -10.089 19.358 1.00 91.06 93 LEU A C 1
ATOM 735 O O . LEU A 1 93 ? -9.760 -8.981 19.698 1.00 91.06 93 LEU A O 1
ATOM 739 N N . LYS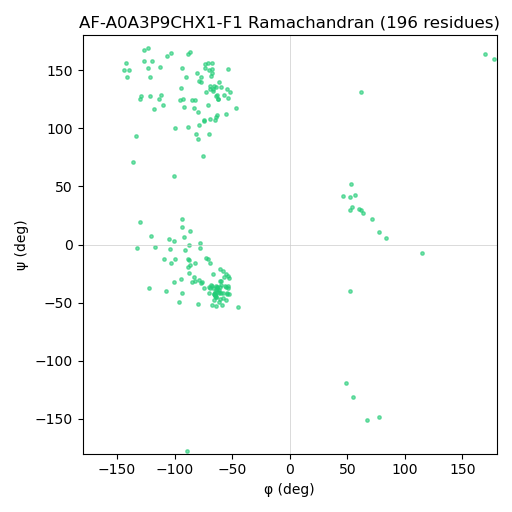 A 1 94 ? -10.189 -11.079 19.010 1.00 91.19 94 LYS A N 1
ATOM 740 C CA . LYS A 1 94 ? -11.655 -10.978 18.909 1.00 91.19 94 LYS A CA 1
ATOM 741 C C . LYS A 1 94 ? -12.118 -9.942 17.881 1.00 91.19 94 LYS A C 1
ATOM 743 O O . LYS A 1 94 ? -13.185 -9.346 18.037 1.00 91.19 94 LYS A O 1
ATOM 748 N N . VAL A 1 95 ? -11.334 -9.732 16.822 1.00 88.50 95 VAL A N 1
ATOM 749 C CA . VAL A 1 95 ? -11.801 -8.928 15.690 1.00 88.50 95 VAL A CA 1
ATOM 750 C C . VAL A 1 95 ? -12.913 -9.666 14.959 1.00 88.50 95 VAL A C 1
ATOM 752 O O . VAL A 1 95 ? -12.923 -10.889 14.844 1.00 88.50 95 VAL A O 1
ATOM 755 N N . THR A 1 96 ? -13.864 -8.894 14.457 1.00 86.31 96 THR A N 1
ATOM 756 C CA . THR A 1 96 ? -14.998 -9.418 13.687 1.00 86.31 96 THR A CA 1
ATOM 757 C C . THR A 1 96 ? -14.675 -9.534 12.201 1.00 86.31 96 THR A C 1
ATOM 759 O O . THR A 1 96 ? -15.297 -10.324 11.501 1.00 86.31 96 THR A O 1
ATOM 762 N N . HIS A 1 97 ? -13.711 -8.744 11.720 1.00 84.88 97 HIS A N 1
ATOM 763 C CA . HIS A 1 97 ? -13.334 -8.662 10.314 1.00 84.88 97 HIS A CA 1
ATOM 764 C C . HIS A 1 97 ? -11.811 -8.578 10.176 1.00 84.88 97 HIS A C 1
ATOM 766 O O . HIS A 1 97 ? -11.122 -8.009 11.024 1.00 84.88 97 HIS A O 1
ATOM 772 N N . TYR A 1 98 ? -11.291 -9.098 9.070 1.00 84.81 98 TYR A N 1
ATOM 773 C CA . TYR A 1 98 ? -9.897 -8.935 8.675 1.00 84.81 98 TYR A CA 1
ATOM 774 C C . TYR A 1 98 ? -9.845 -8.456 7.230 1.00 84.81 98 TYR A C 1
ATOM 776 O O . TYR A 1 98 ? -10.484 -9.039 6.354 1.00 84.81 98 TYR A O 1
ATOM 784 N N . ARG A 1 99 ? -9.117 -7.365 6.988 1.00 86.31 99 ARG A N 1
ATOM 785 C CA . ARG A 1 99 ? -8.944 -6.790 5.651 1.00 86.31 99 ARG A CA 1
ATOM 786 C C . ARG A 1 99 ? -7.506 -7.002 5.200 1.00 86.31 99 ARG A C 1
ATOM 788 O O . ARG A 1 99 ? -6.597 -6.462 5.809 1.00 86.31 99 ARG A O 1
ATOM 795 N N . PHE A 1 100 ? -7.298 -7.694 4.095 1.00 80.81 100 PHE A N 1
ATOM 796 C CA . PHE A 1 100 ? -5.967 -7.881 3.519 1.00 80.81 100 PHE A CA 1
ATOM 797 C C . PHE A 1 100 ? -5.954 -7.460 2.048 1.00 80.81 100 PHE A C 1
ATOM 799 O O . PHE A 1 100 ? -7.008 -7.377 1.410 1.00 80.81 100 PHE A O 1
ATOM 806 N N . SER A 1 101 ? -4.773 -7.142 1.514 1.00 84.12 101 SER A N 1
ATOM 807 C CA . SER A 1 101 ? -4.586 -6.986 0.068 1.00 84.12 101 SER A CA 1
ATOM 808 C C . SER A 1 101 ? -4.110 -8.291 -0.548 1.00 84.12 101 SER A C 1
ATOM 810 O O . SER A 1 101 ? -3.420 -9.066 0.099 1.00 84.12 101 SER A O 1
ATOM 812 N N . ILE A 1 102 ? -4.437 -8.501 -1.817 1.00 79.62 102 ILE A N 1
ATOM 813 C CA . ILE A 1 102 ? -3.957 -9.643 -2.594 1.00 79.62 102 ILE A CA 1
ATOM 814 C C . ILE A 1 102 ? -2.707 -9.211 -3.367 1.00 79.62 102 ILE A C 1
ATOM 816 O O . ILE A 1 102 ? -2.679 -8.122 -3.947 1.00 79.62 102 ILE A O 1
ATOM 820 N N . SER A 1 103 ? -1.656 -10.034 -3.368 1.00 82.62 103 SER A N 1
ATOM 821 C CA . SER A 1 103 ? -0.462 -9.789 -4.182 1.00 82.62 103 SER A CA 1
ATOM 822 C C . SER A 1 103 ? -0.760 -9.972 -5.672 1.00 82.62 103 SER A C 1
ATOM 824 O O . SER A 1 103 ? -0.929 -11.088 -6.158 1.00 82.62 103 SER A O 1
ATOM 826 N N . TRP A 1 104 ? -0.800 -8.868 -6.420 1.00 78.12 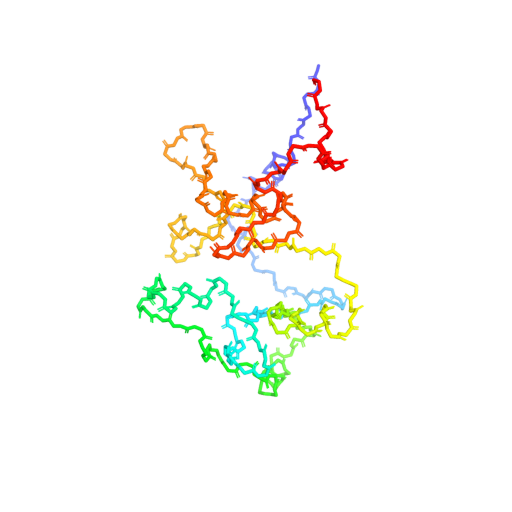104 TRP A N 1
ATOM 827 C CA . TRP A 1 104 ? -1.076 -8.882 -7.862 1.00 78.12 104 TRP A CA 1
ATOM 828 C C . TRP A 1 104 ? -0.129 -9.808 -8.628 1.00 78.12 104 TRP A C 1
ATOM 830 O O . TRP A 1 104 ? -0.567 -10.536 -9.515 1.00 78.12 104 TRP A O 1
ATOM 840 N N . SER A 1 105 ? 1.166 -9.800 -8.300 1.00 76.56 105 SER A N 1
ATOM 841 C CA . SER A 1 105 ? 2.150 -10.603 -9.027 1.00 76.56 105 SER A CA 1
ATOM 842 C C . SER A 1 105 ? 2.060 -12.100 -8.739 1.00 76.56 105 SER A C 1
ATOM 844 O O . SER A 1 105 ? 2.657 -12.879 -9.471 1.00 76.56 105 SER A O 1
ATOM 846 N N . ARG A 1 106 ? 1.294 -12.510 -7.720 1.00 74.75 106 ARG A N 1
ATOM 847 C CA . ARG A 1 106 ? 0.918 -13.915 -7.509 1.00 74.75 106 ARG A CA 1
ATOM 848 C C . ARG A 1 106 ? -0.286 -14.333 -8.345 1.00 74.75 106 ARG A C 1
ATOM 850 O O . ARG A 1 106 ? -0.416 -15.503 -8.657 1.00 74.75 106 ARG A O 1
ATOM 857 N N . VAL A 1 107 ? -1.176 -13.397 -8.672 1.00 72.19 107 VAL A N 1
ATOM 858 C CA . VAL A 1 107 ? -2.447 -13.719 -9.335 1.00 72.19 107 VAL A CA 1
ATOM 859 C C . VAL A 1 107 ? -2.344 -13.547 -10.844 1.00 72.19 107 VAL A C 1
ATOM 861 O O . VAL A 1 107 ? -2.744 -14.428 -11.588 1.00 72.19 107 VAL A O 1
ATOM 864 N N . LEU A 1 108 ? -1.827 -12.418 -11.326 1.00 68.44 108 LEU A N 1
ATOM 865 C CA . LEU A 1 108 ? -2.003 -12.051 -12.732 1.00 68.44 108 LEU A CA 1
ATOM 866 C C . LEU A 1 108 ? -1.148 -12.774 -13.774 1.00 68.44 108 LEU A C 1
ATOM 868 O O . LEU A 1 108 ? -1.669 -12.911 -14.883 1.00 68.44 108 LEU A O 1
ATOM 872 N N . PRO A 1 109 ? 0.102 -13.204 -13.506 1.00 63.25 109 PRO A N 1
ATOM 873 C CA . PRO A 1 109 ? 0.873 -13.927 -14.515 1.00 63.25 109 PRO A CA 1
ATOM 874 C C . PRO A 1 109 ? 0.108 -15.145 -15.044 1.00 63.25 109 PRO A C 1
ATOM 876 O O . PRO A 1 109 ? 0.015 -15.317 -16.255 1.00 63.25 109 PRO A O 1
ATOM 879 N N . ASP A 1 110 ? -0.548 -15.884 -14.149 1.00 60.69 110 ASP A N 1
ATOM 880 C CA . ASP A 1 110 ? -1.291 -17.094 -14.496 1.00 60.69 110 ASP A CA 1
ATOM 881 C C . ASP A 1 110 ? -2.777 -16.801 -14.765 1.00 60.69 110 ASP A C 1
ATOM 883 O O . ASP A 1 110 ? -3.324 -17.252 -15.771 1.00 60.69 110 ASP A O 1
ATOM 887 N N . ALA A 1 111 ? -3.427 -15.946 -13.966 1.00 59.66 111 ALA A N 1
ATOM 888 C CA . ALA A 1 111 ? -4.860 -15.684 -14.116 1.00 59.66 111 ALA A CA 1
ATOM 889 C C . ALA A 1 111 ? -5.226 -15.017 -15.455 1.00 59.66 111 ALA A C 1
ATOM 891 O O . ALA A 1 111 ? -6.282 -15.309 -16.014 1.00 59.66 111 ALA A O 1
ATOM 892 N N . TYR A 1 112 ? -4.380 -14.122 -15.984 1.00 63.56 112 TYR A N 1
ATOM 893 C CA . TYR A 1 112 ? -4.626 -13.505 -17.294 1.00 63.56 112 TYR A CA 1
ATOM 894 C C . TYR A 1 112 ? -4.233 -14.430 -18.448 1.00 63.56 112 TYR A C 1
ATOM 896 O O . TYR A 1 112 ? -5.011 -14.616 -19.382 1.00 63.56 112 TYR A O 1
ATOM 904 N N . LEU A 1 113 ? -3.008 -14.968 -18.406 1.00 63.94 113 LEU A N 1
ATOM 905 C CA . LEU A 1 113 ? -2.412 -15.663 -19.550 1.00 63.94 113 LEU A CA 1
ATOM 906 C C . LEU A 1 113 ? -2.874 -17.116 -19.672 1.00 63.94 113 LEU A C 1
ATOM 908 O O . LEU A 1 113 ? -2.943 -17.622 -20.791 1.00 63.94 113 LEU A O 1
ATOM 912 N N . LEU A 1 114 ? -3.170 -17.781 -18.553 1.00 63.78 114 LEU A N 1
ATOM 913 C CA . LEU A 1 114 ? -3.504 -19.207 -18.513 1.00 63.78 114 LEU A CA 1
ATOM 914 C C . LEU A 1 114 ? -4.995 -19.441 -18.247 1.00 63.78 114 LEU A C 1
ATOM 916 O O . LEU A 1 114 ? -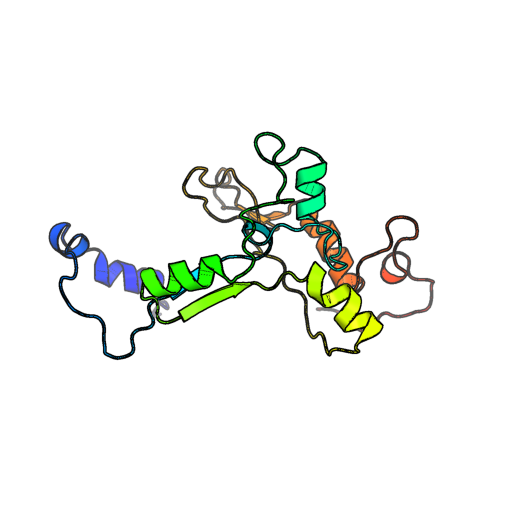5.597 -20.280 -18.914 1.00 63.78 114 LEU A O 1
ATOM 920 N N . ASP A 1 115 ? -5.604 -18.660 -17.349 1.00 70.38 115 ASP A N 1
ATOM 921 C CA . ASP A 1 115 ? -6.974 -18.930 -16.877 1.00 70.38 115 ASP A CA 1
ATOM 922 C C . ASP A 1 115 ? -8.053 -18.009 -17.474 1.00 70.38 115 ASP A C 1
ATOM 924 O O . ASP A 1 115 ? -9.245 -18.193 -17.217 1.00 70.38 115 ASP A O 1
ATOM 928 N N . GLY A 1 116 ? -7.669 -17.017 -18.286 1.00 65.94 116 GLY A N 1
ATOM 929 C CA . GLY A 1 116 ? -8.608 -16.132 -18.988 1.00 65.94 116 GLY A CA 1
ATOM 930 C C . GLY A 1 116 ? -9.482 -15.268 -18.068 1.00 65.94 116 GLY A C 1
ATOM 931 O O . GLY A 1 116 ? -10.601 -14.906 -18.439 1.00 65.94 116 GLY A O 1
ATOM 932 N N . VAL A 1 117 ? -9.003 -14.945 -16.863 1.00 65.88 117 VAL A N 1
ATOM 933 C CA . VAL A 1 117 ? -9.721 -14.114 -15.888 1.00 65.88 117 VAL A CA 1
ATOM 934 C C . VAL A 1 117 ? -9.869 -12.676 -16.405 1.00 65.88 117 VAL A C 1
ATOM 936 O O . VAL A 1 117 ? -8.902 -12.045 -16.832 1.00 65.88 117 VAL A O 1
ATOM 939 N N . ASP A 1 118 ? -11.090 -12.135 -16.319 1.00 62.28 118 ASP A N 1
ATOM 940 C CA . ASP A 1 118 ? -11.433 -10.762 -16.720 1.00 62.28 118 ASP A CA 1
ATOM 941 C C . ASP A 1 118 ? -10.824 -9.722 -15.758 1.00 62.28 118 ASP A C 1
ATOM 943 O O . ASP A 1 118 ? -11.389 -9.397 -14.708 1.00 62.28 118 ASP A O 1
ATOM 947 N N . ILE A 1 119 ? -9.648 -9.197 -16.113 1.00 64.62 119 ILE A N 1
ATOM 948 C CA . ILE A 1 119 ? -8.959 -8.131 -15.376 1.00 64.62 119 ILE A CA 1
ATOM 949 C C . ILE A 1 119 ? -9.356 -6.773 -15.941 1.00 64.62 119 ILE A C 1
ATOM 951 O O . ILE A 1 119 ? -9.056 -6.436 -17.084 1.00 64.62 119 ILE A O 1
ATOM 955 N N . ARG A 1 120 ? -9.978 -5.950 -15.093 1.00 68.12 120 ARG A N 1
ATOM 956 C CA . ARG A 1 120 ? -10.586 -4.679 -15.518 1.00 68.12 120 ARG A CA 1
ATOM 957 C C . ARG A 1 120 ? -9.754 -3.429 -15.247 1.00 68.12 120 ARG A C 1
ATOM 959 O O . ARG A 1 120 ? -10.099 -2.365 -15.753 1.00 68.12 120 ARG A O 1
ATOM 966 N N . GLY A 1 121 ? -8.693 -3.508 -14.444 1.00 59.62 121 GLY A N 1
ATOM 967 C CA . GLY A 1 121 ? -7.880 -2.325 -14.163 1.00 59.62 121 GLY A CA 1
ATOM 968 C C . GLY A 1 121 ? -6.734 -2.538 -13.182 1.00 59.62 121 GLY A C 1
ATOM 969 O O . GLY A 1 121 ? -6.745 -3.467 -12.381 1.00 59.62 121 GLY A O 1
ATOM 970 N N . TYR A 1 122 ? -5.759 -1.629 -13.248 1.00 67.69 122 TYR A N 1
ATOM 971 C CA . TYR A 1 122 ? -4.589 -1.549 -12.374 1.00 67.69 122 TYR A CA 1
ATOM 972 C C . TYR A 1 122 ? -4.567 -0.188 -11.672 1.00 67.69 122 TYR A C 1
ATOM 974 O O . TYR A 1 122 ? -4.627 0.851 -12.330 1.00 67.69 122 TYR A O 1
ATOM 982 N N . THR A 1 123 ? -4.442 -0.178 -10.344 1.00 70.81 123 THR A N 1
ATOM 983 C CA . THR A 1 123 ? -4.356 1.055 -9.547 1.00 70.81 123 THR A CA 1
ATOM 984 C C . THR A 1 123 ? -3.021 1.123 -8.824 1.00 70.81 123 THR A C 1
ATOM 986 O O . THR A 1 123 ? -2.743 0.301 -7.951 1.00 70.81 123 THR A O 1
ATOM 989 N N . ALA A 1 124 ? -2.206 2.121 -9.151 1.00 68.44 124 ALA A N 1
ATOM 990 C CA . ALA A 1 124 ? -0.994 2.399 -8.394 1.00 68.44 124 ALA A CA 1
ATOM 991 C C . ALA A 1 124 ? -1.311 2.905 -6.976 1.00 68.44 124 ALA A C 1
ATOM 993 O O . ALA A 1 124 ? -2.332 3.559 -6.740 1.00 68.44 124 ALA A O 1
ATOM 994 N N . TRP A 1 125 ? -0.409 2.624 -6.034 1.00 66.00 125 TRP A N 1
ATOM 995 C CA . TRP A 1 125 ? -0.558 3.074 -4.655 1.00 66.00 125 TRP A CA 1
ATOM 996 C C . TRP A 1 125 ? -0.269 4.571 -4.536 1.00 66.00 125 TRP A C 1
ATOM 998 O O . TRP A 1 125 ? 0.880 4.995 -4.561 1.00 66.00 125 TRP A O 1
ATOM 1008 N N . SER A 1 126 ? -1.342 5.337 -4.341 1.00 76.25 126 SER A N 1
ATOM 1009 C CA . SER A 1 126 ? -1.358 6.781 -4.111 1.00 76.25 126 SER A CA 1
ATOM 1010 C C . SER A 1 126 ? -0.803 7.648 -5.246 1.00 76.25 126 SER A C 1
ATOM 1012 O O . SER A 1 126 ? 0.310 7.502 -5.745 1.00 76.25 126 SER A O 1
ATOM 1014 N N . LEU A 1 127 ? -1.574 8.674 -5.599 1.00 81.44 127 LEU A N 1
ATOM 1015 C CA . LEU A 1 127 ? -1.107 9.722 -6.497 1.00 81.44 127 LEU A CA 1
ATOM 1016 C C . LEU A 1 127 ? -0.011 10.582 -5.841 1.00 81.44 127 LEU A C 1
ATOM 1018 O O . LEU A 1 127 ? 0.912 11.018 -6.521 1.00 81.44 127 LEU A O 1
ATOM 1022 N N . MET A 1 128 ? -0.090 10.825 -4.530 1.00 85.69 128 MET A N 1
ATOM 1023 C CA . MET A 1 128 ? 0.802 11.745 -3.815 1.00 85.69 128 MET A CA 1
ATOM 1024 C C . MET A 1 128 ? 1.534 11.058 -2.661 1.00 85.69 128 MET A C 1
ATOM 1026 O O . MET A 1 128 ? 1.005 10.124 -2.056 1.00 85.69 128 MET A O 1
ATOM 1030 N N . ASP A 1 129 ? 2.722 11.557 -2.334 1.00 87.25 129 ASP A N 1
ATOM 1031 C CA . ASP A 1 129 ? 3.430 11.204 -1.109 1.00 87.25 129 ASP A CA 1
ATOM 1032 C C . ASP A 1 129 ? 2.577 11.583 0.112 1.00 87.25 129 ASP A C 1
ATOM 1034 O O . ASP A 1 129 ? 1.969 12.658 0.173 1.00 87.25 129 ASP A O 1
ATOM 1038 N N . ASN A 1 130 ? 2.514 10.670 1.074 1.00 83.19 130 ASN A N 1
ATOM 1039 C CA . ASN A 1 130 ? 1.756 10.808 2.307 1.00 83.19 130 ASN A CA 1
ATOM 1040 C C . ASN A 1 130 ? 2.686 11.065 3.501 1.00 83.19 130 ASN A C 1
ATOM 1042 O O . ASN A 1 130 ? 3.891 10.843 3.441 1.00 83.19 130 ASN A O 1
ATOM 1046 N N . PHE A 1 131 ? 2.105 11.559 4.593 1.00 85.12 131 PHE A N 1
ATOM 1047 C CA . PHE A 1 131 ? 2.823 11.735 5.850 1.00 85.12 131 PHE A CA 1
ATOM 1048 C C . PHE A 1 131 ? 3.073 10.376 6.512 1.00 85.12 131 PHE A C 1
ATOM 1050 O O . PHE A 1 131 ? 2.134 9.599 6.692 1.00 85.12 131 PHE A O 1
ATOM 1057 N N . GLU A 1 132 ? 4.313 10.131 6.927 1.00 83.69 132 GLU A N 1
ATOM 1058 C CA . GLU A 1 132 ? 4.723 8.923 7.643 1.00 83.69 132 GLU A CA 1
ATOM 1059 C C . GLU A 1 132 ? 5.102 9.252 9.087 1.00 83.69 132 GLU A C 1
ATOM 1061 O O . GLU A 1 132 ? 5.935 10.122 9.336 1.00 83.69 132 GLU A O 1
ATOM 1066 N N . TRP A 1 133 ? 4.533 8.541 10.064 1.00 80.25 133 TRP A N 1
ATOM 1067 C CA . TRP A 1 133 ? 4.625 8.913 11.486 1.00 80.25 133 TRP A CA 1
ATOM 1068 C C . TRP A 1 133 ? 6.052 9.137 11.997 1.00 80.25 133 TRP A C 1
ATOM 1070 O O . TRP A 1 133 ? 6.302 10.102 12.715 1.00 80.25 133 TRP A O 1
ATOM 1080 N N . ALA A 1 134 ? 6.994 8.277 11.608 1.00 78.81 134 ALA A N 1
ATOM 1081 C CA . ALA A 1 134 ? 8.382 8.354 12.064 1.00 78.81 134 ALA A CA 1
ATOM 1082 C C . ALA A 1 134 ? 9.277 9.257 11.196 1.00 78.81 134 ALA A C 1
ATOM 1084 O O . ALA A 1 134 ? 10.414 9.542 11.571 1.00 78.81 134 ALA A O 1
ATOM 1085 N N . LYS A 1 135 ? 8.807 9.663 10.011 1.00 82.38 135 LYS A N 1
ATOM 1086 C CA . LYS A 1 135 ? 9.650 10.262 8.963 1.00 82.38 135 LYS A CA 1
ATOM 1087 C C . LYS A 1 135 ? 9.068 11.542 8.356 1.00 82.38 135 LYS A C 1
ATOM 1089 O O . LYS A 1 135 ? 9.714 12.179 7.523 1.00 82.38 135 LYS A O 1
ATOM 1094 N N . GLY A 1 136 ? 7.873 11.950 8.765 1.00 86.56 136 GLY A N 1
ATOM 1095 C CA . GLY A 1 136 ? 7.147 13.065 8.172 1.00 86.56 136 GLY A CA 1
ATOM 1096 C C . GLY A 1 136 ? 6.974 12.887 6.663 1.00 86.56 136 GLY A C 1
ATOM 1097 O O . GLY A 1 136 ? 6.594 11.818 6.203 1.00 86.56 136 GLY A O 1
ATOM 1098 N N . PHE A 1 137 ? 7.294 13.927 5.892 1.00 84.44 137 PHE A N 1
ATOM 1099 C CA . PHE A 1 137 ? 7.244 13.923 4.421 1.00 84.44 137 PHE A CA 1
ATOM 1100 C C . PHE A 1 137 ? 8.588 13.570 3.757 1.00 84.44 137 PHE A C 1
ATOM 1102 O O . PHE A 1 137 ? 8.805 13.874 2.582 1.00 84.44 137 PHE A O 1
ATOM 1109 N N . SER A 1 138 ? 9.540 13.014 4.517 1.00 80.56 138 SER A N 1
ATOM 1110 C CA . SER A 1 138 ? 10.839 12.625 3.949 1.00 80.56 138 SER A CA 1
ATOM 1111 C C . SER A 1 138 ? 10.764 11.319 3.160 1.00 80.56 138 SER A C 1
ATOM 1113 O O . SER A 1 138 ? 11.444 11.203 2.141 1.00 80.56 138 SER A O 1
ATOM 1115 N N . GLU A 1 139 ? 9.897 10.391 3.571 1.00 81.12 139 GLU A N 1
ATOM 1116 C CA . GLU A 1 139 ? 9.578 9.191 2.798 1.00 81.12 139 GLU A CA 1
ATOM 1117 C C . GLU A 1 139 ? 8.596 9.526 1.679 1.00 81.12 139 GLU A C 1
ATOM 1119 O O . GLU A 1 139 ? 7.677 10.331 1.844 1.00 81.12 139 GLU A O 1
ATOM 1124 N N . ARG A 1 140 ? 8.814 8.917 0.513 1.00 82.50 140 ARG A N 1
ATOM 1125 C CA . ARG A 1 140 ? 8.144 9.310 -0.726 1.00 82.50 140 ARG A CA 1
ATOM 1126 C C . ARG A 1 140 ? 7.605 8.095 -1.468 1.00 82.50 140 ARG A C 1
ATOM 1128 O O . ARG A 1 140 ? 8.317 7.515 -2.291 1.00 82.50 140 ARG A O 1
ATOM 1135 N N . PHE A 1 141 ? 6.343 7.744 -1.231 1.00 80.94 141 PHE A N 1
ATOM 1136 C CA . PHE A 1 141 ? 5.706 6.544 -1.794 1.00 80.94 141 PHE A CA 1
ATOM 1137 C C . PHE A 1 141 ? 4.744 6.782 -2.967 1.00 80.94 141 PHE A C 1
ATOM 1139 O O . PHE A 1 141 ? 4.427 5.835 -3.678 1.00 80.94 141 PHE A O 1
ATOM 1146 N N . GLY A 1 142 ? 4.297 8.014 -3.206 1.00 84.06 142 GLY A N 1
ATOM 1147 C CA . GLY A 1 142 ? 3.412 8.362 -4.315 1.00 84.06 142 GLY A CA 1
ATOM 1148 C C . GLY A 1 142 ? 4.159 8.744 -5.593 1.00 84.06 142 GLY A C 1
ATOM 1149 O O . GLY A 1 142 ? 5.392 8.731 -5.672 1.00 84.06 142 GLY A O 1
ATOM 1150 N N . PHE A 1 143 ? 3.399 9.115 -6.621 1.00 84.31 143 PHE A N 1
ATOM 1151 C CA . PHE A 1 143 ? 3.943 9.623 -7.884 1.00 84.31 143 PHE A CA 1
ATOM 1152 C C . PHE A 1 143 ? 4.384 11.088 -7.818 1.00 84.31 143 PHE A C 1
ATOM 1154 O O . PHE A 1 143 ? 5.321 11.490 -8.509 1.00 84.31 143 PHE A O 1
ATOM 1161 N N . PHE A 1 144 ? 3.722 11.881 -6.982 1.00 90.44 144 PHE A N 1
ATOM 1162 C CA . PHE A 1 144 ? 3.991 13.303 -6.808 1.00 90.44 144 PHE A CA 1
ATOM 1163 C C . PHE A 1 144 ? 4.351 13.603 -5.359 1.00 90.44 144 PHE A C 1
ATOM 1165 O O . PHE A 1 144 ? 3.744 13.047 -4.449 1.00 90.44 144 PHE A O 1
ATOM 1172 N N . TYR A 1 145 ? 5.265 14.543 -5.139 1.00 90.81 145 TYR A N 1
ATOM 1173 C CA . TYR A 1 145 ? 5.524 15.092 -3.809 1.00 90.81 145 TYR A CA 1
ATOM 1174 C C . TYR A 1 145 ? 5.107 16.557 -3.741 1.00 90.81 145 TYR A C 1
ATOM 1176 O O . TYR A 1 145 ? 5.092 17.259 -4.754 1.00 90.81 145 TYR A O 1
ATOM 1184 N N . VAL A 1 146 ? 4.760 17.025 -2.546 1.00 88.75 146 VAL A N 1
ATOM 1185 C CA . VAL A 1 146 ? 4.443 18.435 -2.305 1.00 88.75 146 VAL A CA 1
ATOM 1186 C C . VAL A 1 146 ? 5.709 19.162 -1.864 1.00 88.75 146 VAL A C 1
ATOM 1188 O O . VAL A 1 146 ? 6.367 18.760 -0.903 1.00 88.75 146 VAL A O 1
ATOM 1191 N N . ASN A 1 147 ? 6.065 20.240 -2.560 1.00 85.81 147 ASN A N 1
ATOM 1192 C CA . ASN A 1 147 ? 7.177 21.090 -2.167 1.00 85.81 147 ASN A CA 1
ATOM 1193 C C . ASN A 1 147 ? 6.726 22.074 -1.080 1.00 85.81 147 ASN A C 1
ATOM 1195 O O . ASN A 1 147 ? 6.204 23.146 -1.372 1.00 85.81 147 ASN A O 1
ATOM 1199 N N . HIS A 1 148 ? 6.957 21.714 0.180 1.00 84.38 148 HIS A N 1
ATOM 1200 C CA . HIS A 1 148 ? 6.614 22.559 1.328 1.00 84.38 148 HIS A CA 1
ATOM 1201 C C . HIS A 1 148 ? 7.499 23.806 1.477 1.00 84.38 148 HIS A C 1
ATOM 1203 O O . HIS A 1 148 ? 7.163 24.693 2.257 1.00 84.38 148 HIS A O 1
ATOM 1209 N N . SER A 1 149 ? 8.618 23.890 0.752 1.00 86.75 149 SER A N 1
ATOM 1210 C CA . SER A 1 149 ? 9.458 25.093 0.708 1.00 86.75 149 SER A CA 1
ATOM 1211 C C . SER A 1 149 ? 8.940 26.139 -0.284 1.00 86.75 149 SER A C 1
ATOM 1213 O O . SER A 1 149 ? 9.363 27.290 -0.226 1.00 86.75 149 SER A O 1
ATOM 1215 N N . ASP A 1 150 ? 8.039 25.752 -1.190 1.00 84.19 150 ASP A N 1
ATOM 1216 C CA . ASP A 1 150 ? 7.371 26.662 -2.115 1.00 84.19 150 ASP A CA 1
ATOM 1217 C C . ASP A 1 150 ? 6.138 27.285 -1.431 1.00 84.19 150 ASP A C 1
ATOM 1219 O O . ASP A 1 150 ? 5.253 26.539 -1.002 1.00 84.19 150 ASP A O 1
ATOM 1223 N N . PRO A 1 151 ? 6.019 28.625 -1.357 1.00 86.19 151 PRO A N 1
ATOM 1224 C CA . PRO A 1 151 ? 4.832 29.296 -0.821 1.00 86.19 151 PRO A CA 1
ATOM 1225 C C . PRO A 1 151 ? 3.523 28.883 -1.507 1.00 86.19 151 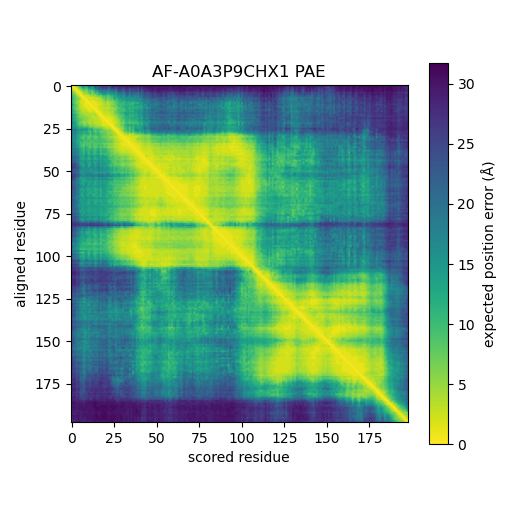PRO A C 1
ATOM 1227 O O . PRO A 1 151 ? 2.459 28.952 -0.895 1.00 86.19 151 PRO A O 1
ATOM 1230 N N . ASN A 1 152 ? 3.594 28.434 -2.763 1.00 88.69 152 ASN A N 1
ATOM 1231 C CA . ASN A 1 152 ? 2.444 27.971 -3.535 1.00 88.69 152 ASN A CA 1
ATOM 1232 C C . ASN A 1 152 ? 2.132 26.479 -3.337 1.00 88.69 152 ASN A C 1
ATOM 1234 O O . ASN A 1 152 ? 1.168 25.988 -3.926 1.00 88.69 152 ASN A O 1
ATOM 1238 N N . ILE A 1 153 ? 2.915 25.756 -2.522 1.00 82.31 153 ILE A N 1
ATOM 1239 C CA . ILE A 1 153 ? 2.707 24.337 -2.191 1.00 82.31 153 ILE A CA 1
ATOM 1240 C C . ILE A 1 153 ? 2.584 23.499 -3.480 1.00 82.31 153 ILE A C 1
ATOM 1242 O O . ILE A 1 153 ? 1.611 22.775 -3.721 1.00 82.31 153 ILE A O 1
ATOM 1246 N N . SER A 1 154 ? 3.567 23.656 -4.371 1.00 87.19 154 SER A N 1
ATOM 1247 C CA . SER A 1 154 ? 3.556 23.017 -5.687 1.00 87.19 154 SER A CA 1
ATOM 1248 C C . SER A 1 154 ? 3.688 21.495 -5.595 1.00 87.19 154 SER A C 1
ATOM 1250 O O . SER A 1 154 ? 4.344 20.944 -4.709 1.00 87.19 154 SER A O 1
ATOM 1252 N N . ARG A 1 155 ? 3.046 20.797 -6.539 1.00 90.25 155 ARG A N 1
ATOM 1253 C CA . ARG A 1 155 ? 3.153 19.341 -6.706 1.00 90.25 155 ARG A CA 1
ATOM 1254 C C . ARG A 1 155 ? 4.212 19.044 -7.755 1.00 90.25 155 ARG A C 1
ATOM 1256 O O . ARG A 1 155 ? 4.107 19.521 -8.881 1.00 90.25 155 ARG A O 1
ATOM 1263 N N . VAL A 1 156 ? 5.202 18.240 -7.394 1.00 91.12 156 VAL A N 1
ATOM 1264 C CA . VAL A 1 156 ? 6.342 17.917 -8.251 1.00 91.12 156 VAL A CA 1
ATOM 1265 C C . VAL A 1 156 ? 6.296 16.439 -8.621 1.00 91.12 156 VAL A C 1
ATOM 1267 O O . VAL A 1 156 ? 6.216 15.568 -7.753 1.00 91.12 156 VAL A O 1
ATOM 1270 N N . ALA A 1 157 ? 6.330 16.163 -9.923 1.00 90.19 157 ALA A N 1
ATOM 1271 C CA . ALA A 1 157 ? 6.337 14.811 -10.468 1.00 90.19 157 ALA A CA 1
ATOM 1272 C C . ALA A 1 157 ? 7.667 14.097 -10.177 1.00 90.19 157 ALA A C 1
ATOM 1274 O O . ALA A 1 157 ? 8.743 14.669 -10.362 1.00 90.19 157 ALA A O 1
ATOM 1275 N N . LYS A 1 158 ? 7.600 12.826 -9.768 1.00 89.25 158 LYS A N 1
ATOM 1276 C CA . LYS A 1 158 ? 8.773 11.945 -9.647 1.00 89.25 158 LYS A CA 1
ATOM 1277 C C . LYS A 1 158 ? 9.040 11.231 -10.970 1.00 89.25 158 LYS A C 1
ATOM 1279 O O . LYS A 1 158 ? 8.164 11.133 -11.826 1.00 89.25 158 LYS A O 1
ATOM 1284 N N . LYS A 1 159 ? 10.242 10.664 -11.122 1.00 85.19 159 LYS A N 1
ATOM 1285 C CA . LYS A 1 159 ? 10.639 9.911 -12.327 1.00 85.19 159 LYS A CA 1
ATOM 1286 C C . LYS A 1 159 ? 9.643 8.796 -12.684 1.00 85.19 159 LYS A C 1
ATOM 1288 O O . LYS A 1 159 ? 9.316 8.630 -13.855 1.00 85.19 159 LYS A O 1
ATOM 1293 N N . SER A 1 160 ? 9.091 8.126 -11.670 1.00 80.12 160 SER A N 1
ATOM 1294 C CA . SER A 1 160 ? 8.076 7.076 -11.821 1.00 80.12 160 SER A CA 1
ATOM 1295 C C . SER A 1 160 ? 6.799 7.531 -12.539 1.00 80.12 160 SER A C 1
ATOM 1297 O O . SER A 1 160 ? 6.126 6.695 -13.133 1.00 80.12 160 SER A O 1
ATOM 1299 N N . VAL A 1 161 ? 6.479 8.834 -12.564 1.00 84.00 161 VAL A N 1
ATOM 1300 C CA . VAL A 1 161 ? 5.358 9.382 -13.354 1.00 84.00 161 VAL A CA 1
ATOM 1301 C C . VAL A 1 161 ? 5.570 9.139 -14.841 1.00 84.00 161 VAL A C 1
ATOM 1303 O O . VAL A 1 161 ? 4.626 8.780 -15.538 1.00 84.00 161 VAL A O 1
ATOM 1306 N N . SER A 1 162 ? 6.798 9.323 -15.333 1.00 83.69 162 SER A N 1
ATOM 1307 C CA . SER A 1 162 ? 7.115 9.111 -16.747 1.00 83.69 162 SER A CA 1
ATOM 1308 C C . SER A 1 162 ? 6.923 7.645 -17.126 1.00 83.69 162 SER A C 1
ATOM 1310 O O . SER A 1 162 ? 6.276 7.344 -18.126 1.00 83.69 162 SER A O 1
ATOM 1312 N N . ASP A 1 163 ? 7.419 6.731 -16.295 1.00 80.00 163 ASP A N 1
ATOM 1313 C CA . ASP A 1 163 ? 7.333 5.296 -16.560 1.00 80.00 163 ASP A CA 1
ATOM 1314 C C . ASP A 1 163 ? 5.893 4.782 -16.441 1.00 80.00 163 ASP A C 1
ATOM 1316 O O . ASP A 1 163 ? 5.422 4.059 -17.318 1.00 80.00 163 ASP A O 1
ATOM 1320 N N . TYR A 1 164 ? 5.140 5.241 -15.438 1.00 79.06 164 TYR A N 1
ATOM 1321 C CA . TYR A 1 164 ? 3.730 4.885 -15.302 1.00 79.06 164 TYR A CA 1
ATOM 1322 C C . TYR A 1 164 ? 2.858 5.478 -16.417 1.00 79.06 164 TYR A C 1
ATOM 1324 O O . TYR A 1 164 ? 1.967 4.804 -16.929 1.00 79.06 164 TYR A O 1
ATOM 1332 N N . SER A 1 165 ? 3.163 6.695 -16.881 1.00 82.06 165 SER A N 1
ATOM 1333 C CA . SER A 1 165 ? 2.481 7.301 -18.033 1.00 82.06 165 SER A CA 1
ATOM 1334 C C . SER A 1 165 ? 2.704 6.500 -19.316 1.00 82.06 165 SER A C 1
ATOM 1336 O O . SER A 1 165 ? 1.770 6.357 -20.103 1.00 82.06 165 SER A O 1
ATOM 1338 N N . LYS A 1 166 ? 3.900 5.928 -19.524 1.00 80.31 166 LYS A N 1
ATOM 1339 C CA . LYS A 1 166 ? 4.151 5.009 -20.649 1.00 80.31 166 LYS A CA 1
ATOM 1340 C C . LYS A 1 166 ? 3.302 3.750 -20.525 1.00 80.31 166 LYS A C 1
ATOM 1342 O O . LYS A 1 166 ? 2.677 3.369 -21.505 1.00 80.31 166 LYS A O 1
ATOM 1347 N N . ILE A 1 167 ? 3.227 3.148 -19.335 1.00 78.94 167 ILE A N 1
ATOM 1348 C CA . ILE A 1 167 ? 2.397 1.953 -19.101 1.00 78.94 167 ILE A CA 1
ATOM 1349 C C . ILE A 1 167 ? 0.931 2.234 -19.449 1.00 78.94 167 ILE A C 1
ATOM 1351 O O . ILE A 1 167 ? 0.313 1.456 -20.170 1.00 78.94 167 ILE A O 1
ATOM 1355 N N . ILE A 1 168 ? 0.398 3.373 -18.994 1.00 80.06 168 ILE A N 1
ATOM 1356 C CA . ILE A 1 168 ? -0.969 3.807 -19.316 1.00 80.06 168 ILE A CA 1
ATOM 1357 C C . ILE A 1 168 ? -1.130 4.017 -20.827 1.00 80.06 168 ILE A C 1
ATOM 1359 O O . ILE A 1 168 ? -2.057 3.482 -21.426 1.00 80.06 168 ILE A O 1
ATOM 1363 N N . THR A 1 169 ? -0.212 4.759 -21.452 1.00 80.12 169 THR A N 1
ATOM 1364 C CA . THR A 1 169 ? -0.260 5.093 -22.890 1.00 80.12 169 THR A CA 1
ATOM 1365 C C . THR A 1 169 ? -0.232 3.843 -23.765 1.00 80.12 169 THR A C 1
ATOM 1367 O O . THR A 1 169 ? -0.883 3.778 -24.804 1.00 80.12 169 THR A O 1
ATOM 1370 N N . CYS A 1 170 ? 0.525 2.841 -23.337 1.00 78.38 170 CYS A N 1
ATOM 1371 C CA . CYS A 1 170 ? 0.711 1.592 -24.055 1.00 78.38 170 CYS A CA 1
ATOM 1372 C C . CYS A 1 170 ? -0.303 0.520 -23.669 1.00 78.38 170 CYS A C 1
ATOM 1374 O O . CYS A 1 170 ? -0.301 -0.543 -24.281 1.00 78.38 170 CYS A O 1
ATOM 1376 N N . ASN A 1 171 ? -1.153 0.801 -22.674 1.00 76.19 171 ASN A N 1
ATOM 1377 C CA . ASN A 1 171 ? -2.052 -0.160 -22.049 1.00 76.19 171 ASN A CA 1
ATOM 1378 C C . ASN A 1 171 ? -1.340 -1.483 -21.702 1.00 76.19 171 ASN A C 1
ATOM 1380 O O . ASN A 1 171 ? -1.850 -2.573 -21.958 1.00 76.19 171 ASN A O 1
ATOM 1384 N N . GLY A 1 172 ? -0.117 -1.383 -21.177 1.00 73.25 172 GLY A N 1
ATOM 1385 C CA . GLY A 1 172 ? 0.758 -2.534 -20.988 1.00 73.25 172 GLY A CA 1
ATOM 1386 C C . GLY A 1 172 ? 2.183 -2.145 -20.616 1.00 73.25 172 GLY A C 1
ATOM 1387 O O . GLY A 1 172 ? 2.595 -0.996 -20.773 1.00 73.25 172 GLY A O 1
ATOM 1388 N N . PHE A 1 173 ? 2.942 -3.112 -20.101 1.00 75.50 173 PHE A N 1
ATOM 1389 C CA . PHE A 1 173 ? 4.339 -2.920 -19.717 1.00 75.50 173 PHE A CA 1
ATOM 1390 C C . PHE A 1 173 ? 5.245 -3.056 -20.950 1.00 75.50 173 PHE A C 1
ATOM 1392 O O . PHE A 1 173 ? 5.287 -4.134 -21.546 1.00 75.50 173 PHE A O 1
ATOM 1399 N N . PRO A 1 174 ? 5.979 -2.002 -21.356 1.00 70.38 174 PRO A N 1
ATOM 1400 C CA . PRO A 1 174 ? 6.916 -2.108 -22.466 1.00 70.38 174 PRO A CA 1
ATOM 1401 C C . PRO A 1 174 ? 8.022 -3.118 -22.178 1.00 70.38 174 PRO A C 1
ATOM 1403 O O . PRO A 1 174 ? 8.558 -3.152 -21.069 1.00 70.38 174 PRO A O 1
ATOM 1406 N N . HIS A 1 175 ? 8.397 -3.912 -23.182 1.00 71.81 175 HIS A N 1
ATOM 1407 C CA . HIS A 1 175 ? 9.476 -4.875 -23.012 1.00 71.81 175 HIS A CA 1
ATOM 1408 C C . HIS A 1 175 ? 10.808 -4.128 -22.805 1.00 71.81 175 HIS A C 1
ATOM 1410 O O . HIS A 1 175 ? 11.104 -3.207 -23.573 1.00 71.81 175 HIS A O 1
ATOM 1416 N N . PRO A 1 176 ? 11.650 -4.512 -21.827 1.00 64.00 176 PRO A N 1
ATOM 1417 C CA . PRO A 1 176 ? 12.852 -3.7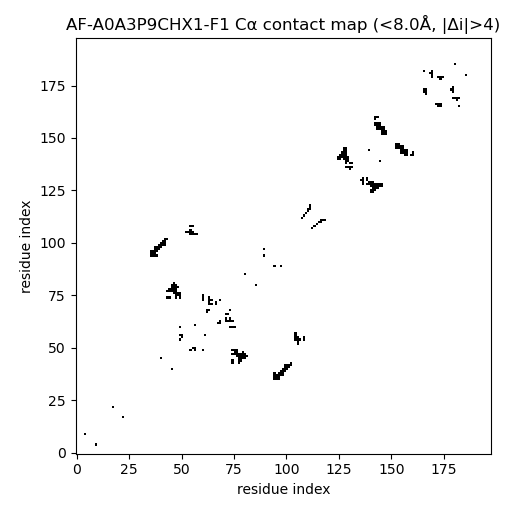49 -21.487 1.00 64.00 176 PRO A CA 1
ATOM 1418 C C . PRO A 1 176 ? 13.843 -3.588 -22.647 1.00 64.00 176 PRO A C 1
ATOM 1420 O O . PRO A 1 176 ? 14.489 -2.551 -22.760 1.00 64.00 176 PRO A O 1
ATOM 1423 N N . ALA A 1 177 ? 13.957 -4.601 -23.515 1.00 65.31 177 ALA A N 1
ATOM 1424 C CA . ALA A 1 177 ? 14.923 -4.610 -24.618 1.00 65.31 177 ALA A CA 1
ATOM 1425 C C . ALA A 1 177 ? 14.355 -4.105 -25.954 1.00 65.31 177 ALA A C 1
ATOM 1427 O O . ALA A 1 177 ? 15.095 -3.575 -26.776 1.00 65.31 177 ALA A O 1
ATOM 1428 N N . SER A 1 178 ? 13.055 -4.286 -26.191 1.00 70.25 178 SER A N 1
ATOM 1429 C CA . SER A 1 178 ? 12.420 -4.025 -27.494 1.00 70.25 178 SER A CA 1
ATOM 1430 C C . SER A 1 178 ? 11.369 -2.913 -27.451 1.00 70.25 178 SER A C 1
ATOM 1432 O O . SER A 1 178 ? 10.815 -2.558 -28.487 1.00 70.25 178 SER A O 1
ATOM 1434 N N . GLY A 1 179 ? 11.106 -2.334 -26.276 1.00 68.50 179 GLY A N 1
ATOM 1435 C CA . GLY A 1 179 ? 10.102 -1.292 -26.088 1.00 68.50 179 GLY A CA 1
ATOM 1436 C C . GLY A 1 179 ? 8.673 -1.802 -26.294 1.00 68.50 179 GLY A C 1
ATOM 1437 O O . GLY A 1 179 ? 8.364 -2.967 -26.044 1.00 68.50 179 GLY A O 1
ATOM 1438 N N . HIS A 1 180 ? 7.784 -0.908 -26.723 1.00 69.25 180 HIS A N 1
ATOM 1439 C CA . HIS A 1 180 ? 6.394 -1.216 -27.065 1.00 69.25 180 HIS A CA 1
ATOM 1440 C C . HIS A 1 180 ? 5.987 -0.407 -28.302 1.00 69.25 180 HIS A C 1
ATOM 1442 O O . HIS A 1 180 ? 6.412 0.740 -28.439 1.00 69.25 180 HIS A O 1
ATOM 1448 N N . GLU A 1 181 ? 5.165 -0.977 -29.190 1.00 70.44 181 GLU A N 1
ATOM 1449 C CA . GLU A 1 181 ? 4.793 -0.376 -30.492 1.00 70.44 181 GLU A CA 1
ATOM 1450 C C . GLU A 1 181 ? 4.176 1.031 -30.334 1.00 70.44 181 GLU A C 1
ATOM 1452 O O . GLU A 1 181 ? 4.478 1.936 -31.101 1.00 70.44 181 GLU A O 1
ATOM 1457 N N . CYS A 1 182 ? 3.404 1.258 -29.265 1.00 70.19 182 CYS A N 1
ATOM 1458 C CA . CYS A 1 182 ? 2.873 2.572 -28.845 1.00 70.19 182 CYS A CA 1
ATOM 1459 C C . CYS A 1 182 ? 3.930 3.693 -28.704 1.00 70.19 182 CYS A C 1
ATOM 1461 O O . CYS A 1 182 ? 3.573 4.862 -28.820 1.00 70.19 182 CYS A O 1
ATOM 1463 N N . LEU A 1 183 ? 5.192 3.369 -28.380 1.00 70.00 183 LEU A N 1
ATOM 1464 C CA . LEU A 1 183 ? 6.254 4.351 -28.122 1.00 70.00 183 LEU A CA 1
ATOM 1465 C C . LEU A 1 183 ? 6.991 4.736 -29.408 1.00 70.00 183 LEU A C 1
ATOM 1467 O O . LEU A 1 183 ? 7.630 5.781 -29.440 1.00 70.00 183 LEU A O 1
ATOM 1471 N N . ASN A 1 184 ? 6.880 3.908 -30.451 1.00 67.25 184 ASN A N 1
ATOM 1472 C CA . ASN A 1 184 ? 7.444 4.122 -31.780 1.00 67.25 184 ASN A CA 1
ATOM 1473 C C . ASN A 1 184 ? 6.380 3.755 -32.830 1.00 67.25 184 ASN A C 1
ATOM 1475 O O . ASN A 1 184 ? 6.496 2.706 -33.471 1.00 67.25 184 ASN A O 1
ATOM 1479 N N . PRO A 1 185 ? 5.309 4.558 -32.976 1.00 57.16 185 PRO A N 1
ATOM 1480 C CA . PRO A 1 185 ? 4.243 4.236 -33.910 1.00 57.16 185 PRO A CA 1
ATOM 1481 C C . PRO A 1 185 ? 4.806 4.202 -35.333 1.00 57.16 185 PRO A C 1
ATOM 1483 O O . PRO A 1 185 ? 5.413 5.164 -35.801 1.00 57.16 185 PRO A O 1
ATOM 1486 N N . VAL A 1 186 ? 4.601 3.084 -36.026 1.00 56.34 186 VAL A N 1
ATOM 1487 C CA . VAL A 1 186 ? 4.843 3.001 -37.469 1.00 56.34 186 VAL A CA 1
ATOM 1488 C C . VAL A 1 186 ? 3.872 3.974 -38.144 1.00 56.34 186 VAL A C 1
ATOM 1490 O O . VAL A 1 186 ? 2.672 3.932 -37.852 1.00 56.34 186 VAL A O 1
ATOM 1493 N N . GLU A 1 187 ? 4.374 4.864 -39.009 1.00 43.94 187 GLU A N 1
ATOM 1494 C CA . GLU A 1 187 ? 3.544 5.809 -39.771 1.00 43.94 187 GLU A CA 1
ATOM 1495 C C . GLU A 1 187 ? 2.340 5.077 -40.389 1.00 43.94 187 GLU A C 1
ATOM 1497 O O . GLU A 1 187 ? 2.498 4.161 -41.194 1.00 43.94 187 GLU A O 1
ATOM 1502 N N . GLY A 1 188 ? 1.125 5.463 -39.975 1.00 53.50 188 GLY A N 1
ATOM 1503 C CA . GLY A 1 188 ? -0.129 4.956 -40.544 1.00 53.50 188 GLY A CA 1
ATOM 1504 C C . GLY A 1 188 ? -1.038 4.133 -39.621 1.00 53.50 188 GLY A C 1
ATOM 1505 O O . GLY A 1 188 ? -2.172 3.864 -40.014 1.00 53.50 188 GLY A O 1
ATOM 1506 N N . LYS A 1 189 ? -0.631 3.775 -38.392 1.00 47.47 189 LYS A N 1
ATOM 1507 C CA . LYS A 1 189 ? -1.555 3.195 -37.391 1.00 47.47 189 LYS A CA 1
ATOM 1508 C C . LYS A 1 189 ? -2.008 4.254 -36.379 1.00 47.47 189 LYS A C 1
ATOM 1510 O O . LYS A 1 189 ? -1.294 4.572 -35.434 1.00 47.47 189 LYS A O 1
ATOM 1515 N N . LEU A 1 190 ? -3.212 4.791 -36.573 1.00 42.03 190 LEU A N 1
ATOM 1516 C CA . LEU A 1 190 ? -3.886 5.646 -35.588 1.00 42.03 190 LEU A CA 1
ATOM 1517 C C . LEU A 1 190 ? -4.194 4.846 -34.312 1.00 42.03 190 LEU A C 1
ATOM 1519 O O . LEU A 1 190 ? -4.827 3.791 -34.376 1.00 42.03 190 LEU A O 1
ATOM 1523 N N . THR A 1 191 ? -3.786 5.359 -33.151 1.00 45.09 191 THR A N 1
ATOM 1524 C CA . THR A 1 191 ? -4.286 4.892 -31.852 1.00 45.09 191 THR A CA 1
ATOM 1525 C C . THR A 1 191 ? -5.694 5.468 -31.611 1.00 45.09 191 THR A C 1
ATOM 1527 O O . THR A 1 191 ? -5.931 6.630 -31.944 1.00 45.09 191 THR A O 1
ATOM 1530 N N . PRO A 1 192 ? -6.665 4.719 -31.045 1.00 42.28 192 PRO A N 1
ATOM 1531 C CA . PRO A 1 192 ? -8.077 5.125 -31.104 1.00 42.28 192 PRO A CA 1
ATOM 1532 C C . PRO A 1 192 ? -8.505 6.232 -30.123 1.00 42.28 192 PRO A C 1
ATOM 1534 O O . PRO A 1 192 ? -9.669 6.616 -30.140 1.00 42.28 192 PRO A O 1
ATOM 1537 N N . TRP A 1 193 ? -7.624 6.730 -29.245 1.00 35.31 193 TRP A N 1
ATOM 1538 C CA . TRP A 1 193 ? -8.060 7.453 -28.035 1.00 35.31 193 TRP A CA 1
ATOM 1539 C C . TRP A 1 193 ? -7.408 8.816 -27.772 1.00 35.31 193 TRP A C 1
ATOM 1541 O O . TRP A 1 193 ? -7.508 9.328 -26.658 1.00 35.31 193 TRP A O 1
ATOM 1551 N N . ILE A 1 194 ? -6.806 9.467 -28.771 1.00 38.53 194 ILE A N 1
ATOM 1552 C CA . ILE A 1 194 ? -6.486 10.897 -28.626 1.00 38.53 194 ILE A CA 1
ATOM 1553 C C . ILE A 1 194 ? -7.762 11.702 -28.896 1.00 38.53 194 ILE A C 1
ATOM 1555 O O . ILE A 1 194 ? -8.075 12.063 -30.028 1.00 38.53 194 ILE A O 1
ATOM 1559 N N . VAL A 1 195 ? -8.526 11.963 -27.835 1.00 35.94 195 VAL A N 1
ATOM 1560 C CA . VAL A 1 195 ? -9.568 12.992 -27.849 1.00 35.94 195 VAL A CA 1
ATOM 1561 C C . VAL A 1 195 ? -8.852 14.338 -27.774 1.00 35.94 195 VAL A C 1
ATOM 1563 O O . VAL A 1 195 ? -8.310 14.704 -26.734 1.00 35.94 195 VAL A O 1
ATOM 1566 N N . ASN A 1 196 ? -8.814 15.060 -28.892 1.00 32.22 196 ASN A N 1
ATOM 1567 C CA . ASN A 1 196 ? -8.326 16.434 -28.934 1.00 32.22 196 ASN A CA 1
ATOM 1568 C C . ASN A 1 196 ? -9.236 17.320 -28.070 1.00 32.22 196 ASN A C 1
ATOM 1570 O O . ASN A 1 196 ? -10.393 17.548 -28.423 1.00 32.22 196 ASN A O 1
ATOM 1574 N N . SER A 1 197 ? -8.722 17.827 -26.951 1.00 32.03 197 SER A N 1
ATOM 1575 C CA . SER A 1 197 ? -9.348 18.929 -26.221 1.00 32.03 197 SER A CA 1
ATOM 1576 C C . SER A 1 197 ? -8.999 20.248 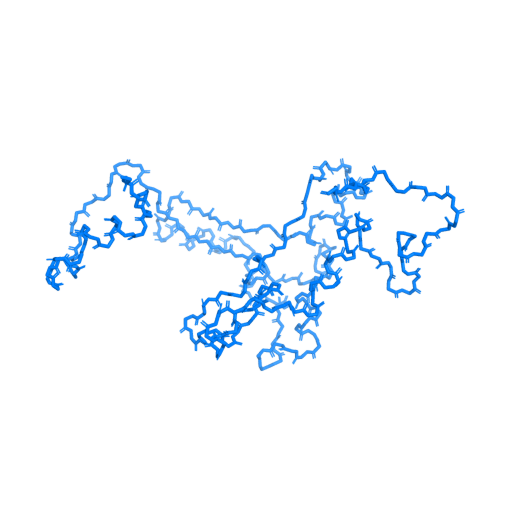-26.913 1.00 32.03 197 SER A C 1
ATOM 1578 O O . SER A 1 197 ? -7.827 20.625 -26.957 1.00 32.03 197 SER A O 1
ATOM 1580 N N . THR A 1 198 ? -10.021 20.894 -27.471 1.00 35.50 198 THR A N 1
ATOM 1581 C CA . THR A 1 198 ? -10.031 22.296 -27.925 1.00 35.50 198 THR A CA 1
ATOM 1582 C C . THR A 1 198 ? -9.759 23.276 -26.797 1.00 35.50 198 THR A C 1
ATOM 1584 O O . THR A 1 198 ? -10.283 23.016 -25.689 1.00 35.50 198 THR A O 1
#

Foldseek 3Di:
DDDDDDPVVVVCVVPVPDDPCRVPPDPPDDDDPPDFFEDEEECLQAQACCPPQQQDHDPQQVCLCVLVDVVSDGSNCRNNCPPPVVVVVCVVVVGPDYYYHDRCSNCPVCCVPPVVDDDDDDDADAQEQDQDPVQGSPDTRHQWYFDPVDPVRDIHGDPVVVLVVLCVQQVHHADPPHGGCSVVPDPPDDDDDPPDDD